Protein AF-A0A0D8HKR8-F1 (afdb_monomer)

Nearest PDB structures (foldseek):
  8k2v-assembly1_A  TM=5.590E-01  e=9.772E-01  Homo sapiens
  5l7j-assembly1_A  TM=6.656E-01  e=2.888E+00  Dehalococcoides mccartyi BTF08
  4wsp-assembly1_A  TM=3.988E-01  e=1.110E+00  Mycobacterium tuberculosis H37Rv
  2fgg-assembly1_A  TM=4.504E-01  e=2.100E+00  Mycobacterium tuberculosis
  4wpy-assembly1_A-2  TM=3.663E-01  e=1.344E+00  Mycobacterium tuberculosis H37Rv

Organism: NCBI:txid1280514

Sequence (217 aa):
MMSAVQPFLSGAISKTANLPEETIVEEVEETYIEAWELGLMAVVLYRDNCKVSQPLSSTKDLATQDTTSETETWEALAAEAEAECSTLRHRVAGLEEELSKPKVISPVRSRLPRHRRSRTYAFRVGEAEGYVTVGEYDDGRPGELFAKVSKQGSTSAGVMDAFSIAISLGLQHGVPLETYVRKFTNMRFEPAGMTDDPDLRIASSLVDCIFRRVAID

InterPro domains:
  IPR000788 Ribonucleotide reductase large subunit, C-terminal [PF02867] (1-46)
  IPR024434 TSCPD domain [PF12637] (114-215)
  IPR050862 Ribonucleoside diphosphate reductase class-2 [PTHR43371] (1-194)

pLDDT: mean 83.67, std 14.69, range [36.69, 96.31]

Foldseek 3Di:
DLLVCVVVDPDADPDEDEAEQPDDPVNVVVVVVVCVVSPGPDYHYDYPPPDPDDPDDPPPDPDDDDDDPCPVVVVVVVVVVVVVVVVVVVVVVVVVVVVPPPPPPQQDFADADPDFDKDKDWKDFAPKTWIKIFTAHPVRATQFIQIAIPDPPDPVRVVRRVVRVVVNRCSRSPDHLVVLLVVQAPDADPPWAAMPDPVDGTARYPSNVVSVVVVVD

Structure (mmCIF, N/CA/C/O backbone):
data_AF-A0A0D8HKR8-F1
#
_entry.id   AF-A0A0D8HKR8-F1
#
loop_
_atom_site.group_PDB
_atom_site.id
_atom_site.type_symbol
_atom_site.label_atom_id
_atom_site.label_alt_id
_atom_site.label_comp_id
_atom_site.label_asym_id
_atom_site.label_entity_id
_atom_site.label_seq_id
_atom_site.pdbx_PDB_ins_code
_atom_site.Cartn_x
_atom_site.Cartn_y
_atom_site.Cartn_z
_atom_site.occupancy
_atom_site.B_iso_or_equiv
_atom_site.auth_seq_id
_atom_site.auth_comp_id
_atom_site.auth_asym_id
_atom_site.auth_atom_id
_atom_site.pdbx_PDB_model_num
ATOM 1 N N . MET A 1 1 ? -43.375 18.627 19.214 1.00 85.44 1 MET A N 1
ATOM 2 C CA . MET A 1 1 ? -42.097 19.392 19.215 1.00 85.44 1 MET A CA 1
ATOM 3 C C . MET A 1 1 ? -41.336 19.219 17.904 1.00 85.44 1 MET A C 1
ATOM 5 O O . MET A 1 1 ? -41.092 20.222 17.252 1.00 85.44 1 MET A O 1
ATOM 9 N N . MET A 1 2 ? -40.968 17.992 17.506 1.00 92.12 2 MET A N 1
ATOM 10 C CA . MET A 1 2 ? -40.174 17.750 16.286 1.00 92.12 2 MET A CA 1
ATOM 11 C C . MET A 1 2 ? -40.844 18.309 15.019 1.00 92.12 2 MET A C 1
ATOM 13 O O . MET A 1 2 ? -40.184 18.964 14.218 1.00 92.12 2 MET A O 1
ATOM 17 N N . SER A 1 3 ? -42.164 18.144 14.890 1.00 92.94 3 SER A N 1
ATOM 18 C CA . SER A 1 3 ? -42.944 18.602 13.731 1.00 92.94 3 SER A CA 1
ATOM 19 C C . SER A 1 3 ? -42.908 20.116 13.526 1.00 92.94 3 SER A C 1
ATOM 21 O O . SER A 1 3 ? -42.851 20.585 12.398 1.00 92.94 3 SER A O 1
ATOM 23 N N . ALA A 1 4 ? -42.854 20.895 14.607 1.00 94.12 4 ALA A N 1
ATOM 24 C CA . ALA A 1 4 ? -42.798 22.354 14.530 1.00 94.12 4 ALA A CA 1
ATOM 25 C C . ALA A 1 4 ? -41.470 22.874 13.948 1.00 94.12 4 ALA A C 1
ATOM 27 O O . ALA A 1 4 ? -41.430 23.956 13.371 1.00 94.12 4 ALA A O 1
ATOM 28 N N . VAL A 1 5 ? -40.380 22.116 14.108 1.00 93.56 5 VAL A N 1
ATOM 29 C CA . VAL A 1 5 ? -39.036 22.508 13.652 1.00 93.56 5 VAL A CA 1
ATOM 30 C C . VAL A 1 5 ? -38.724 21.934 12.266 1.00 93.56 5 VAL A C 1
ATOM 32 O O . VAL A 1 5 ? -37.942 22.517 11.519 1.00 93.56 5 VAL A O 1
ATOM 35 N N . GLN A 1 6 ? -39.362 20.821 11.894 1.00 93.19 6 GLN A N 1
ATOM 36 C CA . GLN A 1 6 ? -39.088 20.081 10.661 1.00 93.19 6 GLN A CA 1
ATOM 37 C C . GLN A 1 6 ? -39.157 20.917 9.360 1.00 93.19 6 GLN A C 1
ATOM 39 O O . GLN A 1 6 ? -38.280 20.713 8.522 1.00 93.19 6 GLN A O 1
ATOM 44 N N . PRO A 1 7 ? -40.079 21.889 9.172 1.00 94.62 7 PRO A N 1
ATOM 45 C CA . PRO A 1 7 ? -40.121 22.722 7.961 1.00 94.62 7 PRO A CA 1
ATOM 46 C C . PRO A 1 7 ? -38.889 23.613 7.748 1.00 94.62 7 PRO A C 1
ATOM 48 O O . PRO A 1 7 ? -38.647 24.077 6.637 1.00 94.62 7 PRO A O 1
ATOM 51 N N . PHE A 1 8 ? -38.111 23.866 8.804 1.00 95.06 8 PHE A N 1
ATOM 52 C CA . PHE A 1 8 ? -36.913 24.708 8.758 1.00 95.06 8 PHE A CA 1
ATOM 53 C C . PHE A 1 8 ? -35.624 23.905 8.545 1.00 95.06 8 PHE A C 1
ATOM 55 O O . PHE A 1 8 ? -34.538 24.483 8.509 1.00 95.06 8 PHE A O 1
ATOM 62 N N . LEU A 1 9 ? -35.725 22.578 8.424 1.00 92.25 9 LEU A N 1
ATOM 63 C CA . LEU A 1 9 ? -34.591 21.674 8.288 1.00 92.25 9 LEU A CA 1
ATOM 64 C C . LEU A 1 9 ? -34.668 20.940 6.951 1.00 92.25 9 LEU A C 1
ATOM 66 O O . LEU A 1 9 ? -35.678 20.334 6.608 1.00 92.25 9 LEU A O 1
ATOM 70 N N . SER A 1 10 ? -33.566 20.963 6.203 1.00 93.12 10 SER A N 1
ATOM 71 C CA . SER A 1 10 ? -33.431 20.224 4.942 1.00 93.12 10 SER A CA 1
ATOM 72 C C . SER A 1 10 ? -33.199 18.721 5.138 1.00 93.12 10 SER A C 1
ATOM 74 O O . SER A 1 10 ? -33.294 17.962 4.178 1.00 93.12 10 SER A O 1
ATOM 76 N N . GLY A 1 11 ? -32.877 18.295 6.363 1.00 90.75 11 GLY A N 1
ATOM 77 C CA . GLY A 1 11 ? -32.643 16.901 6.736 1.00 90.75 11 GLY A CA 1
ATOM 78 C C . GLY A 1 11 ? -33.537 16.432 7.886 1.00 90.75 11 GLY A C 1
ATOM 79 O O . GLY A 1 11 ? -34.320 17.195 8.454 1.00 90.75 11 GLY A O 1
ATOM 80 N N . ALA A 1 12 ? -33.400 15.155 8.245 1.00 92.06 12 ALA A N 1
ATOM 81 C CA . ALA A 1 12 ? -34.162 14.538 9.327 1.00 92.06 12 ALA A CA 1
ATOM 82 C C . ALA A 1 12 ? -33.643 14.926 10.726 1.00 92.06 12 ALA A C 1
ATOM 84 O O . ALA A 1 12 ? -32.466 15.243 10.913 1.00 92.06 12 ALA A O 1
ATOM 85 N N . ILE A 1 13 ? -34.523 14.852 11.727 1.00 92.12 13 ILE A N 1
ATOM 86 C CA . ILE A 1 13 ? -34.204 15.129 13.133 1.00 92.12 13 ILE A CA 1
ATOM 87 C C . ILE A 1 13 ? -33.841 13.816 13.846 1.00 92.12 13 ILE A C 1
ATOM 89 O O . ILE A 1 13 ? -34.685 12.940 14.013 1.00 92.12 13 ILE A O 1
ATOM 93 N N . SER A 1 14 ? -32.602 13.695 14.334 1.00 93.19 14 SER A N 1
ATOM 94 C CA . SER A 1 14 ? -32.148 12.542 15.133 1.00 93.19 14 SER A CA 1
ATOM 95 C C . SER A 1 14 ? -32.544 12.694 16.608 1.00 93.19 14 SER A C 1
ATOM 97 O O . SER A 1 14 ? -31.696 12.932 17.472 1.00 93.19 14 SER A O 1
ATOM 99 N N . LYS A 1 15 ? -33.845 12.589 16.899 1.00 91.81 15 LYS A N 1
ATOM 100 C CA . LYS A 1 15 ? -34.394 12.677 18.259 1.00 91.81 15 LYS A CA 1
ATOM 101 C C . LYS A 1 15 ? -35.285 11.476 18.565 1.00 91.81 15 LYS A C 1
ATOM 103 O O . LYS A 1 15 ? -36.207 11.172 17.818 1.00 91.81 15 LYS A O 1
ATOM 108 N N . THR A 1 16 ? -35.017 10.844 19.702 1.00 92.44 16 THR A N 1
ATOM 109 C CA . THR A 1 16 ? -35.837 9.761 20.249 1.00 92.44 16 THR A CA 1
ATOM 110 C C . THR A 1 16 ? -37.068 10.318 20.964 1.00 92.44 16 THR A C 1
ATOM 112 O O . THR A 1 16 ? -36.932 11.218 21.804 1.00 92.44 16 THR A O 1
ATOM 115 N N . ALA A 1 17 ? -38.243 9.771 20.655 1.00 91.25 17 ALA A N 1
ATOM 116 C CA . ALA A 1 17 ? -39.461 9.921 21.438 1.00 91.25 17 ALA A CA 1
ATOM 117 C C . ALA A 1 17 ? -39.542 8.772 22.453 1.00 91.25 17 ALA A C 1
ATOM 119 O O . ALA A 1 17 ? -39.544 7.596 22.085 1.00 91.25 17 ALA A O 1
ATOM 120 N N . ASN A 1 18 ? -39.544 9.127 23.736 1.00 92.12 18 ASN A N 1
ATOM 121 C CA . ASN A 1 18 ? -39.617 8.157 24.821 1.00 92.12 18 ASN A CA 1
ATOM 122 C C . ASN A 1 18 ? -41.085 7.831 25.104 1.00 92.12 18 ASN A C 1
ATOM 124 O O . ASN A 1 18 ? -41.884 8.747 25.295 1.00 92.12 18 ASN A O 1
ATOM 128 N N . LEU A 1 19 ? -41.403 6.543 25.140 1.00 91.56 19 LEU A N 1
ATOM 129 C CA . LEU A 1 19 ? -42.728 5.996 25.401 1.00 91.56 19 LEU A CA 1
ATOM 130 C C . LEU A 1 19 ? -42.730 5.296 26.768 1.00 91.56 19 LEU A C 1
ATOM 132 O O . LEU A 1 19 ? -41.707 4.709 27.138 1.00 91.56 19 LEU A O 1
ATOM 136 N N . PRO A 1 20 ? -43.836 5.343 27.521 1.00 90.81 20 PRO A N 1
ATOM 137 C CA . PRO A 1 20 ? -43.937 4.651 28.801 1.00 90.81 20 PRO A CA 1
ATOM 138 C C . PRO A 1 20 ? -43.978 3.120 28.628 1.00 90.81 20 PRO A C 1
ATOM 140 O O . PRO A 1 20 ? -44.259 2.619 27.537 1.00 90.81 20 PRO A O 1
ATOM 143 N N . GLU A 1 21 ? -43.678 2.364 29.685 1.00 89.00 21 GLU A N 1
ATOM 144 C CA . GLU A 1 21 ? -43.578 0.895 29.633 1.00 89.00 21 GLU A CA 1
ATOM 145 C C . GLU A 1 21 ? -44.898 0.233 29.205 1.00 89.00 21 GLU A C 1
ATOM 147 O O . GLU A 1 21 ? -44.892 -0.729 28.435 1.00 89.00 21 GLU A O 1
ATOM 152 N N . GLU A 1 22 ? -46.022 0.801 29.639 1.00 92.50 22 GLU A N 1
ATOM 153 C CA . GLU A 1 22 ? -47.382 0.345 29.350 1.00 92.50 22 GLU A CA 1
ATOM 154 C C . GLU A 1 22 ? -47.820 0.516 27.885 1.00 92.50 22 GLU A C 1
ATOM 156 O O . GLU A 1 22 ? -48.887 0.026 27.522 1.00 92.50 22 GLU A O 1
ATOM 161 N N . THR A 1 23 ? -47.007 1.162 27.039 1.00 93.31 23 THR A N 1
ATOM 162 C CA . THR A 1 23 ? -47.377 1.442 25.643 1.00 93.31 23 THR A CA 1
ATOM 163 C C . THR A 1 23 ? -47.579 0.155 24.841 1.00 93.31 23 THR A C 1
ATOM 165 O O . THR A 1 23 ? -46.664 -0.684 24.734 1.00 93.31 23 THR A O 1
ATOM 168 N N . ILE A 1 24 ? -48.758 0.034 24.227 1.00 95.00 24 ILE A N 1
ATOM 169 C CA . ILE A 1 24 ? -49.152 -1.115 23.398 1.00 95.00 24 ILE A CA 1
ATOM 170 C C . ILE A 1 24 ? -48.759 -0.931 21.925 1.00 95.00 24 ILE A C 1
ATOM 172 O O . ILE A 1 24 ? -48.310 0.133 21.500 1.00 95.00 24 ILE A O 1
ATOM 176 N N . VAL A 1 25 ? -48.883 -1.996 21.131 1.00 94.69 25 VAL A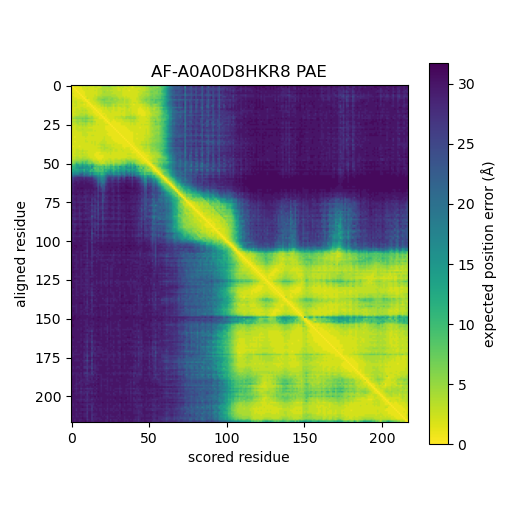 N 1
ATOM 177 C CA . VAL A 1 25 ? -48.451 -1.996 19.721 1.00 94.69 25 VAL A CA 1
ATOM 178 C C . VAL A 1 25 ? -49.290 -1.028 18.885 1.00 94.69 25 VAL A C 1
ATOM 180 O O . VAL A 1 25 ? -48.754 -0.350 18.014 1.00 94.69 25 VAL A O 1
ATOM 183 N N . GLU A 1 26 ? -50.577 -0.920 19.191 1.00 94.81 26 GLU A N 1
ATOM 184 C CA . GLU A 1 26 ? -51.534 -0.052 18.511 1.00 94.81 26 GLU A CA 1
ATOM 185 C C . GLU A 1 26 ? -51.189 1.434 18.710 1.00 94.81 26 GLU A C 1
ATOM 187 O O . GLU A 1 26 ? -51.220 2.213 17.764 1.00 94.81 26 GLU A O 1
ATOM 192 N N . GLU A 1 27 ? -50.762 1.821 19.915 1.00 93.69 27 GLU A N 1
ATOM 193 C CA . GLU A 1 27 ? -50.312 3.190 20.217 1.00 93.69 27 GLU A CA 1
ATOM 194 C C . GLU A 1 27 ? -48.983 3.521 19.518 1.00 93.69 27 GLU A C 1
ATOM 196 O O . GLU A 1 27 ? -48.743 4.653 19.089 1.00 93.69 27 GLU A O 1
ATOM 201 N N . VAL A 1 28 ? -48.107 2.522 19.358 1.00 95.38 28 VAL A N 1
ATOM 202 C CA . VAL A 1 28 ? -46.875 2.659 18.566 1.00 95.38 28 VAL A CA 1
ATOM 203 C C . VAL A 1 28 ? -47.204 2.864 17.087 1.00 95.38 28 VAL A C 1
ATOM 205 O O . VAL A 1 28 ? -46.592 3.718 16.444 1.00 95.38 28 VAL A O 1
ATOM 208 N N . GLU A 1 29 ? -48.162 2.108 16.547 1.00 95.81 29 GLU A N 1
ATOM 209 C CA . GLU A 1 29 ? -48.644 2.272 15.173 1.00 95.81 29 GLU A CA 1
ATOM 210 C C . GLU A 1 29 ? -49.212 3.677 14.955 1.00 95.81 29 GLU A C 1
ATOM 212 O O . GLU A 1 29 ? -48.783 4.371 14.032 1.00 95.81 29 GLU A O 1
ATOM 217 N N . GLU A 1 30 ? -50.092 4.137 15.845 1.00 95.81 30 GLU A N 1
ATOM 218 C CA . GLU A 1 30 ? -50.668 5.482 15.785 1.00 95.81 30 GLU A CA 1
ATOM 219 C C . GLU A 1 30 ? -49.581 6.564 15.820 1.00 95.81 30 GLU A C 1
ATOM 221 O O . GLU A 1 30 ? -49.603 7.487 15.008 1.00 95.81 30 GLU A O 1
ATOM 226 N N . THR A 1 31 ? -48.553 6.395 16.658 1.00 94.50 31 THR A N 1
ATOM 227 C CA . THR A 1 31 ? -47.406 7.318 16.720 1.00 94.50 31 THR A CA 1
ATOM 228 C C . THR A 1 31 ? -46.655 7.407 15.382 1.00 94.50 31 THR A C 1
ATOM 230 O O . THR A 1 31 ? -46.192 8.484 14.994 1.00 94.50 31 THR A O 1
ATOM 233 N N . TYR A 1 32 ? -46.514 6.295 14.650 1.00 94.94 32 TYR A N 1
ATOM 234 C CA . TYR A 1 32 ? -45.899 6.303 13.317 1.00 94.94 32 TYR A CA 1
ATOM 235 C C . TYR A 1 32 ? -46.768 7.021 12.282 1.00 94.94 32 TYR A C 1
ATOM 237 O O . TYR A 1 32 ? -46.233 7.775 11.462 1.00 94.94 32 TYR A O 1
ATOM 245 N N . ILE A 1 33 ? -48.085 6.804 12.321 1.00 96.19 33 ILE A N 1
ATOM 246 C CA . ILE A 1 33 ? -49.035 7.476 11.429 1.00 96.19 33 ILE A CA 1
ATOM 247 C C . ILE A 1 33 ? -49.057 8.982 11.712 1.00 96.19 33 ILE A C 1
ATOM 249 O O . ILE A 1 33 ? -48.888 9.772 10.785 1.00 96.19 33 ILE A O 1
ATOM 253 N N . GLU A 1 34 ? -49.140 9.388 12.979 1.00 95.44 34 GLU A N 1
ATOM 254 C CA . GLU A 1 34 ? -49.121 10.797 13.385 1.00 95.44 34 GLU A CA 1
ATOM 255 C C . GLU A 1 34 ? -47.811 11.484 12.964 1.00 95.44 34 GLU A C 1
ATOM 257 O O . GLU A 1 34 ? -47.817 12.594 12.429 1.00 95.44 34 GLU A O 1
ATOM 262 N N . ALA A 1 35 ? -46.662 10.818 13.135 1.00 94.62 35 ALA A N 1
ATOM 263 C CA . ALA A 1 35 ? -45.374 11.351 12.693 1.00 94.62 35 ALA A CA 1
ATOM 264 C C . ALA A 1 35 ? -45.350 11.633 11.181 1.00 94.62 35 ALA A C 1
ATOM 266 O O . ALA A 1 35 ? -44.807 12.658 10.751 1.00 94.62 35 ALA A O 1
ATOM 267 N N . TRP A 1 36 ? -45.948 10.745 10.385 1.00 94.50 36 TRP A N 1
ATOM 268 C CA . TRP A 1 36 ? -46.070 10.913 8.941 1.00 94.50 36 TRP A CA 1
ATOM 269 C C . TRP A 1 36 ? -47.019 12.060 8.571 1.00 94.50 36 TRP A C 1
ATOM 271 O O . TRP A 1 36 ? -46.641 12.918 7.770 1.00 94.50 36 TRP A O 1
ATOM 281 N N . GLU A 1 37 ? -48.200 12.138 9.191 1.00 96.31 37 GLU A N 1
ATOM 282 C CA . GLU A 1 37 ? -49.171 13.220 8.962 1.00 96.31 37 GLU A CA 1
ATOM 283 C C . GLU A 1 37 ? -48.605 14.600 9.330 1.00 96.31 37 GLU A C 1
ATOM 285 O O . GLU A 1 37 ? -48.844 15.591 8.637 1.00 96.31 37 GLU A O 1
ATOM 290 N N . LEU A 1 38 ? -47.785 14.660 10.381 1.00 94.88 38 LEU A N 1
ATOM 291 C CA . LEU A 1 38 ? -47.093 15.870 10.827 1.00 94.88 38 LEU A CA 1
ATOM 292 C C . LEU A 1 38 ? -45.846 16.222 9.992 1.00 94.88 38 LEU A C 1
ATOM 294 O O . LEU A 1 38 ? -45.159 17.201 10.299 1.00 94.88 38 LEU A O 1
ATOM 298 N N . GLY A 1 39 ? -45.539 15.445 8.949 1.00 93.56 39 GLY A N 1
ATOM 299 C CA . GLY A 1 39 ? -44.463 15.724 7.998 1.00 93.56 39 GLY A CA 1
ATOM 300 C C . GLY A 1 39 ? -43.053 15.446 8.523 1.00 93.56 39 GLY A C 1
ATOM 301 O O . GLY A 1 39 ? -42.090 16.026 8.016 1.00 93.56 39 GLY A O 1
ATOM 302 N N . LEU A 1 40 ? -42.899 14.588 9.538 1.00 94.69 40 LEU A N 1
ATOM 303 C CA . LEU A 1 40 ? -41.581 14.175 10.019 1.00 94.69 40 LEU A CA 1
ATOM 304 C C . LEU A 1 40 ? -40.883 13.274 8.999 1.00 94.69 40 LEU A C 1
ATOM 306 O O . LEU A 1 40 ? -41.452 12.309 8.499 1.00 94.69 40 LEU A O 1
ATOM 310 N N . MET A 1 41 ? -39.606 13.558 8.732 1.00 94.44 41 MET A N 1
ATOM 311 C CA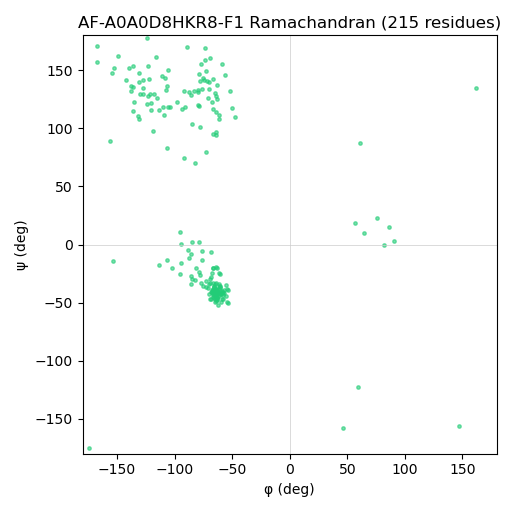 . MET A 1 41 ? -38.795 12.734 7.826 1.00 94.44 41 MET A CA 1
ATOM 312 C C . MET A 1 41 ? -38.283 11.449 8.493 1.00 94.44 41 MET A C 1
ATOM 314 O O . MET A 1 41 ? -37.946 10.490 7.805 1.00 94.44 41 MET A O 1
ATOM 318 N N . ALA A 1 42 ? -38.182 11.439 9.826 1.00 93.12 42 ALA A N 1
ATOM 319 C CA . ALA A 1 42 ? -37.794 10.277 10.616 1.00 93.12 42 ALA A CA 1
ATOM 320 C C . ALA A 1 42 ? -38.365 10.374 12.035 1.00 93.12 42 ALA A C 1
ATOM 322 O O . ALA A 1 42 ? -38.450 11.463 12.608 1.00 93.12 42 ALA A O 1
ATOM 323 N N . VAL A 1 43 ? -38.688 9.220 12.616 1.00 92.12 43 VAL A N 1
ATOM 324 C CA . VAL A 1 43 ? -39.077 9.079 14.020 1.00 92.12 43 VAL A CA 1
ATOM 325 C C . VAL A 1 43 ? -38.366 7.865 14.613 1.00 92.12 43 VAL A C 1
ATOM 327 O O . VAL A 1 43 ? -38.265 6.814 13.980 1.00 92.12 43 VAL A O 1
ATOM 330 N N . VAL A 1 44 ? -37.826 8.026 15.820 1.00 94.00 44 VAL A N 1
ATOM 331 C CA . VAL A 1 44 ? -37.174 6.955 16.582 1.00 94.00 44 VAL A CA 1
ATOM 332 C C . VAL A 1 44 ? -37.890 6.846 17.915 1.00 94.00 44 VAL A C 1
ATOM 334 O O . VAL A 1 44 ? -38.034 7.848 18.612 1.00 94.00 44 VAL A O 1
ATOM 337 N N . LEU A 1 45 ? -38.323 5.641 18.272 1.00 93.06 45 LEU A N 1
ATOM 338 C CA . LEU A 1 45 ? -39.061 5.375 19.502 1.00 93.06 45 LEU A CA 1
ATOM 339 C C . LEU A 1 45 ? -38.178 4.615 20.492 1.00 93.06 45 LEU A C 1
ATOM 341 O O . LEU A 1 45 ? -37.392 3.748 20.104 1.00 93.06 45 LEU A O 1
ATOM 345 N N . TYR A 1 46 ? -38.319 4.930 21.775 1.00 91.31 46 TYR A N 1
ATOM 346 C CA . TYR A 1 46 ? -37.758 4.138 22.864 1.00 91.31 46 TYR A CA 1
ATOM 347 C C . TYR A 1 46 ? -38.838 3.916 23.910 1.00 91.31 46 TYR A C 1
ATOM 349 O O . TYR A 1 46 ? -39.239 4.862 24.581 1.00 91.31 46 TYR A O 1
ATOM 357 N N . ARG A 1 47 ? -39.313 2.677 24.039 1.00 92.12 47 ARG A N 1
ATOM 358 C CA . ARG A 1 47 ? -40.231 2.305 25.113 1.00 92.12 47 ARG A CA 1
ATOM 359 C C . ARG A 1 47 ? -39.434 1.999 26.372 1.00 92.12 47 ARG A C 1
ATOM 361 O O . ARG A 1 47 ? -38.446 1.265 26.300 1.00 92.12 47 ARG A O 1
ATOM 368 N N . ASP A 1 48 ? -39.846 2.557 27.499 1.00 88.75 48 ASP A N 1
ATOM 369 C CA . ASP A 1 48 ? -39.212 2.259 28.778 1.00 88.75 48 ASP A CA 1
ATOM 370 C C . ASP A 1 48 ? -39.235 0.746 29.053 1.00 88.75 48 ASP A C 1
ATOM 372 O O . ASP A 1 48 ? -40.126 0.024 28.595 1.00 88.75 48 ASP A O 1
ATOM 376 N N . ASN A 1 49 ? -38.183 0.260 29.710 1.00 84.88 49 ASN A N 1
ATOM 377 C CA . ASN A 1 49 ? -37.964 -1.155 30.017 1.00 84.88 49 ASN A CA 1
ATOM 378 C C . ASN A 1 49 ? -37.960 -2.115 28.796 1.00 84.88 49 ASN A C 1
ATOM 380 O O . ASN A 1 49 ? -38.082 -3.330 28.941 1.00 84.88 49 ASN A O 1
ATOM 384 N N . CYS A 1 50 ? -37.782 -1.619 27.558 1.00 83.75 50 CYS A N 1
ATOM 385 C CA . CYS A 1 50 ? -37.721 -2.486 26.367 1.00 83.75 50 CYS A CA 1
ATOM 386 C C . CYS A 1 50 ? -36.390 -3.247 26.194 1.00 83.75 50 CYS A C 1
ATOM 388 O O . CYS A 1 50 ? -36.264 -4.072 25.285 1.00 83.75 50 CYS A O 1
ATOM 390 N N . LYS A 1 51 ? -35.386 -2.975 27.039 1.00 83.25 51 LYS A N 1
ATOM 391 C CA . LYS A 1 51 ? -34.064 -3.623 27.035 1.00 83.25 51 L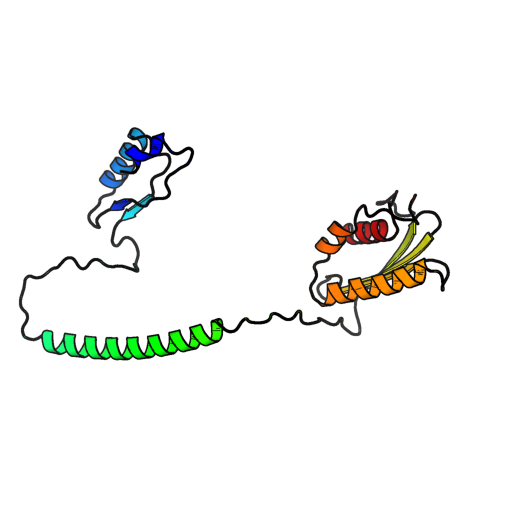YS A CA 1
ATOM 392 C C . LYS A 1 51 ? -33.688 -4.078 28.446 1.00 83.25 51 LYS A C 1
ATOM 394 O O . LYS A 1 51 ? -34.000 -3.403 29.414 1.00 83.25 51 LYS A O 1
ATOM 399 N N . VAL A 1 52 ? -32.948 -5.189 28.533 1.00 69.88 52 VAL A N 1
ATOM 400 C CA . VAL A 1 52 ? -32.541 -5.856 29.792 1.00 69.88 52 VAL A CA 1
ATOM 401 C C . VAL A 1 52 ? -31.687 -4.965 30.707 1.00 69.88 52 VAL A C 1
ATOM 403 O O . VAL A 1 52 ? -31.656 -5.165 31.916 1.00 69.88 52 VAL A O 1
ATOM 406 N N . SER A 1 53 ? -30.989 -3.977 30.151 1.00 63.97 53 SER A N 1
ATOM 407 C CA . SER A 1 53 ? -30.256 -2.975 30.918 1.00 63.97 53 SER A CA 1
ATOM 408 C C . SER A 1 53 ? -30.459 -1.595 30.304 1.00 63.97 53 SER A C 1
ATOM 410 O O . SER A 1 53 ? -30.397 -1.428 29.082 1.00 63.97 53 SER A O 1
ATOM 412 N N . GLN A 1 54 ? -30.695 -0.597 31.159 1.00 72.69 54 GLN A N 1
ATOM 413 C CA . GLN A 1 54 ? -30.746 0.804 30.762 1.00 72.69 54 GLN A CA 1
ATOM 414 C C . GLN A 1 54 ? -29.884 1.671 31.692 1.00 72.69 54 GLN A C 1
ATOM 416 O O . GLN A 1 5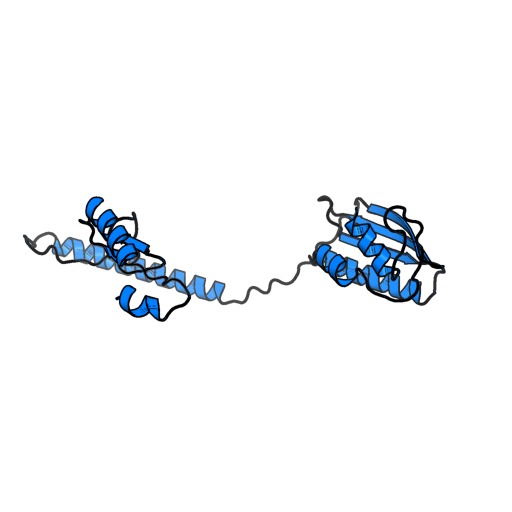4 ? -29.876 1.428 32.897 1.00 72.69 54 GLN A O 1
ATOM 421 N N . PRO A 1 55 ? -29.140 2.666 31.167 1.00 61.25 55 PRO A N 1
ATOM 422 C CA . PRO A 1 55 ? -28.219 3.482 31.972 1.00 61.25 55 PRO A CA 1
ATOM 423 C C . PRO A 1 55 ? -28.917 4.377 33.003 1.00 61.25 55 PRO A C 1
ATOM 425 O O . PRO A 1 55 ? -28.277 4.867 33.927 1.00 61.25 55 PRO A O 1
ATOM 428 N N . LEU A 1 56 ? -30.210 4.638 32.804 1.00 58.81 56 LEU A N 1
ATOM 429 C CA . LEU A 1 56 ? -31.046 5.499 33.628 1.00 58.81 56 LEU A CA 1
ATOM 430 C C . LEU A 1 56 ? -32.380 4.783 33.846 1.00 58.81 56 LEU A C 1
ATOM 432 O O . LEU A 1 56 ? -33.119 4.567 32.891 1.00 58.81 56 LEU A O 1
ATOM 436 N N . SER A 1 57 ? -32.673 4.417 35.090 1.00 61.50 57 SER A N 1
ATOM 437 C CA . SER A 1 57 ? -33.987 3.956 35.537 1.00 61.50 57 SER A CA 1
ATOM 438 C C . SER A 1 57 ? -34.649 5.087 36.315 1.00 61.50 57 SER A C 1
ATOM 440 O O . SER A 1 57 ? -34.120 5.522 37.339 1.00 61.50 57 SER A O 1
ATOM 442 N N . SER A 1 58 ? -35.794 5.583 35.854 1.00 55.84 58 SER A N 1
ATOM 443 C CA . SER A 1 58 ? -36.614 6.477 36.670 1.00 55.84 58 SER A CA 1
ATOM 444 C C . SER A 1 58 ? -37.375 5.644 37.697 1.00 55.84 58 SER A C 1
ATOM 446 O O . SER A 1 58 ? -38.387 5.035 37.367 1.00 55.84 58 SER A O 1
ATOM 448 N N . THR A 1 59 ? -36.905 5.615 38.945 1.00 51.00 59 THR A N 1
ATOM 449 C CA . THR A 1 59 ? -37.718 5.170 40.083 1.00 51.00 59 THR A CA 1
ATOM 450 C C . THR A 1 59 ? -38.886 6.140 40.236 1.00 51.00 59 THR A C 1
ATOM 452 O O . THR A 1 59 ? -38.744 7.207 40.829 1.00 51.00 59 THR A O 1
ATOM 455 N N . LYS A 1 60 ? -40.036 5.808 39.646 1.00 47.03 60 LYS A N 1
ATOM 456 C CA . LYS A 1 60 ? -41.316 6.352 40.098 1.00 47.03 60 LYS A CA 1
ATOM 457 C C . LYS A 1 60 ? -41.731 5.544 41.320 1.00 47.03 60 LYS A C 1
ATOM 459 O O . LYS A 1 60 ? -41.870 4.327 41.240 1.00 47.03 60 LYS A O 1
ATOM 464 N N . ASP A 1 61 ? -41.873 6.249 42.432 1.00 42.34 61 ASP A N 1
ATOM 465 C CA . ASP A 1 61 ? -42.233 5.736 43.747 1.00 42.34 61 ASP A CA 1
ATOM 466 C C . ASP A 1 61 ? -43.438 4.783 43.708 1.00 42.34 61 ASP A C 1
ATOM 468 O O . ASP A 1 61 ? -44.585 5.199 43.540 1.00 42.34 61 ASP A O 1
ATOM 472 N N . LEU A 1 62 ? -43.177 3.499 43.950 1.00 38.69 62 LEU A N 1
ATOM 473 C CA . LEU A 1 62 ? -44.143 2.564 44.520 1.00 38.69 62 LEU A CA 1
ATOM 474 C C . LEU A 1 62 ? -43.955 2.590 46.039 1.00 38.69 62 LEU A C 1
ATOM 476 O O . LEU A 1 62 ? -43.372 1.687 46.627 1.00 38.69 62 LEU A O 1
ATOM 480 N N . ALA A 1 63 ? -44.415 3.665 46.678 1.00 37.59 63 ALA A N 1
ATOM 481 C CA . ALA A 1 63 ? -44.464 3.763 48.131 1.00 37.59 63 ALA A CA 1
ATOM 482 C C . ALA A 1 63 ? -45.914 3.635 48.609 1.00 37.59 63 ALA A C 1
ATOM 484 O O . ALA A 1 63 ? -46.606 4.621 48.857 1.00 37.59 63 ALA A O 1
ATOM 485 N N . THR A 1 64 ? -46.393 2.397 48.735 1.00 39.81 64 THR A N 1
ATOM 486 C CA . THR A 1 64 ? -47.438 2.054 49.711 1.00 39.81 64 THR A CA 1
ATOM 487 C C . THR A 1 64 ? -47.361 0.563 50.053 1.00 39.81 64 THR A C 1
ATOM 489 O O . THR A 1 64 ? -47.989 -0.250 49.389 1.00 39.81 64 THR A O 1
ATOM 492 N N . GLN A 1 65 ? -46.564 0.208 51.069 1.00 36.69 65 GLN A N 1
ATOM 493 C CA . GLN A 1 65 ? -46.989 -0.491 52.299 1.00 36.69 65 GLN A CA 1
ATOM 494 C C . GLN A 1 65 ? -45.806 -1.137 53.053 1.00 36.69 65 GLN A C 1
ATOM 496 O O . GLN A 1 65 ? -44.956 -1.792 52.465 1.00 36.69 65 GLN A O 1
ATOM 501 N N . ASP A 1 66 ? -45.834 -0.919 54.373 1.00 36.78 66 ASP A N 1
ATOM 502 C CA . ASP A 1 66 ? -45.251 -1.684 55.484 1.00 36.78 66 ASP A CA 1
ATOM 503 C C . ASP A 1 66 ? -43.729 -1.887 55.567 1.00 36.78 66 ASP A C 1
ATOM 505 O O . ASP A 1 66 ? -43.169 -2.917 55.209 1.00 36.78 66 ASP A O 1
ATOM 509 N N . THR A 1 67 ? -43.062 -0.914 56.196 1.00 42.03 67 THR A N 1
ATOM 510 C CA . THR A 1 67 ? -41.640 -0.968 56.554 1.00 42.03 67 THR A CA 1
ATOM 511 C C . THR A 1 67 ? -41.483 -0.992 58.073 1.00 42.03 67 THR A C 1
ATOM 513 O O . THR A 1 67 ? -41.815 -0.026 58.756 1.00 42.03 67 THR A O 1
ATOM 516 N N . THR A 1 68 ? -40.955 -2.083 58.626 1.00 36.69 68 THR A N 1
ATOM 517 C CA . THR A 1 68 ? -40.228 -2.017 59.913 1.00 36.69 68 THR A CA 1
ATOM 518 C C . THR A 1 68 ? -39.179 -3.114 60.100 1.00 36.69 68 THR A C 1
ATOM 520 O O . THR A 1 68 ? -38.324 -2.937 60.956 1.00 36.69 68 THR A O 1
ATOM 523 N N . SER A 1 69 ? -39.157 -4.192 59.301 1.00 45.03 69 SER A N 1
ATOM 524 C CA . SER A 1 69 ? -38.081 -5.204 59.377 1.00 45.03 69 SER A CA 1
ATOM 525 C C . SER A 1 69 ? -37.079 -5.181 58.220 1.00 45.03 69 SER A C 1
ATOM 527 O O . SER A 1 69 ? -36.037 -5.814 58.326 1.00 45.03 69 SER A O 1
ATOM 529 N N . GLU A 1 70 ? -37.367 -4.483 57.119 1.00 43.53 70 GLU A N 1
ATOM 530 C CA . GLU A 1 70 ? -36.505 -4.487 55.925 1.00 43.53 70 GLU A CA 1
ATOM 531 C C . GLU A 1 70 ? -35.494 -3.324 55.891 1.00 43.53 70 GLU A C 1
ATOM 533 O O . GLU A 1 70 ? -34.509 -3.370 55.155 1.00 43.53 70 GLU A O 1
ATOM 538 N N . THR A 1 71 ? -35.684 -2.281 56.705 1.00 41.72 71 THR A N 1
ATOM 539 C CA . THR A 1 71 ? -34.834 -1.076 56.700 1.00 41.72 71 THR A CA 1
ATOM 540 C C . THR A 1 71 ? -33.390 -1.379 57.111 1.00 41.72 71 THR A C 1
ATOM 542 O O . THR A 1 71 ? -32.457 -0.882 56.487 1.00 41.72 71 THR A O 1
ATOM 545 N N . GLU A 1 72 ? -33.194 -2.264 58.094 1.00 49.59 72 GLU A N 1
ATOM 546 C CA . GLU A 1 72 ? -31.857 -2.657 58.569 1.00 49.59 72 GLU A CA 1
ATOM 547 C C . GLU A 1 72 ? -31.090 -3.489 57.524 1.00 49.59 72 GLU A C 1
ATOM 549 O O . GLU A 1 72 ? -29.865 -3.410 57.427 1.00 49.59 72 GLU A O 1
ATOM 554 N N . THR A 1 73 ? -31.804 -4.250 56.687 1.00 54.81 73 THR A N 1
ATOM 555 C CA . THR A 1 73 ? -31.212 -5.042 55.601 1.00 54.81 73 THR A CA 1
ATOM 556 C C . THR A 1 73 ? -30.830 -4.197 54.384 1.00 54.81 73 THR A C 1
ATOM 558 O O . THR A 1 73 ? -29.815 -4.479 53.748 1.00 54.81 73 THR A O 1
ATOM 561 N N . TRP A 1 74 ? -31.579 -3.133 54.081 1.00 48.72 74 TRP A N 1
ATOM 562 C CA . TRP A 1 74 ? -31.271 -2.236 52.961 1.00 48.72 74 TRP A CA 1
ATOM 563 C C . TRP A 1 74 ? -30.097 -1.300 53.257 1.00 48.72 74 TRP A C 1
ATOM 565 O O . TRP A 1 74 ? -29.288 -1.054 52.366 1.00 48.72 74 TRP A O 1
ATOM 575 N N . GLU A 1 75 ? -29.948 -0.827 54.496 1.00 61.88 75 GLU A N 1
ATOM 576 C CA . GLU A 1 75 ? -28.804 0.005 54.901 1.00 61.88 75 GLU A CA 1
ATOM 577 C C . GLU A 1 75 ? -27.481 -0.776 54.878 1.00 61.88 75 GLU A C 1
ATOM 579 O O . GLU A 1 75 ? -26.459 -0.251 54.430 1.00 61.88 75 GLU A O 1
ATOM 584 N N . ALA A 1 76 ? -27.501 -2.053 55.277 1.00 63.19 76 ALA A N 1
ATOM 585 C CA . ALA A 1 76 ? -26.332 -2.930 55.200 1.00 63.19 76 ALA A CA 1
ATOM 586 C C . ALA A 1 76 ? -25.926 -3.227 53.744 1.00 63.19 76 ALA A C 1
ATOM 588 O O . ALA A 1 76 ? -24.752 -3.101 53.397 1.00 63.19 76 ALA A O 1
ATOM 589 N N . LEU A 1 77 ? -26.896 -3.542 52.877 1.00 63.19 77 LEU A N 1
ATOM 590 C CA . LEU A 1 77 ? -26.662 -3.763 51.444 1.00 63.19 77 LEU A CA 1
ATOM 591 C C . LEU A 1 77 ? -26.202 -2.485 50.725 1.00 63.19 77 LEU A C 1
ATOM 593 O O . LEU A 1 77 ? -25.351 -2.552 49.840 1.00 63.19 77 LEU A O 1
ATOM 597 N N . ALA A 1 78 ? -26.722 -1.318 51.117 1.00 66.81 78 ALA A N 1
ATOM 598 C CA . ALA A 1 78 ? -26.294 -0.029 50.579 1.00 66.81 78 ALA A CA 1
ATOM 599 C C . ALA A 1 78 ? -24.845 0.297 50.974 1.00 66.81 78 ALA A C 1
ATOM 601 O O . ALA A 1 78 ? -24.066 0.722 50.122 1.00 66.81 78 ALA A O 1
ATOM 602 N N . ALA A 1 79 ? -24.455 0.032 52.225 1.00 72.06 79 ALA A N 1
ATOM 603 C CA . ALA A 1 79 ? -23.08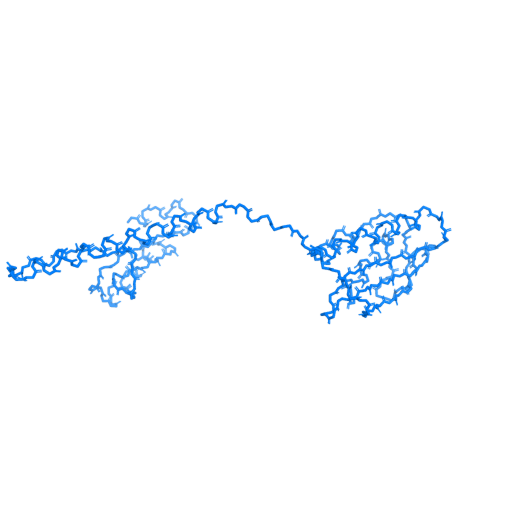0 0.220 52.687 1.00 72.06 79 ALA A CA 1
ATOM 604 C C . ALA A 1 79 ? -22.088 -0.716 51.970 1.00 72.06 79 ALA A C 1
ATOM 606 O O . ALA A 1 79 ? -20.978 -0.306 51.619 1.00 72.06 79 ALA A O 1
ATOM 607 N N . GLU A 1 80 ? -22.494 -1.961 51.711 1.00 72.06 80 GLU A N 1
ATOM 608 C CA . GLU A 1 80 ? -21.684 -2.953 50.998 1.00 72.06 80 GLU A CA 1
ATOM 609 C C . GLU A 1 80 ? -21.535 -2.591 49.506 1.00 72.06 80 GLU A C 1
ATOM 611 O O . GLU A 1 80 ? -20.421 -2.584 48.972 1.00 72.06 80 GLU A O 1
ATOM 616 N N . ALA A 1 81 ? -22.622 -2.151 48.861 1.00 70.00 81 ALA A N 1
ATOM 617 C CA . ALA A 1 81 ? -22.612 -1.646 47.487 1.00 70.00 81 ALA A CA 1
ATOM 618 C C . ALA A 1 81 ? -21.788 -0.353 47.331 1.00 70.00 81 ALA A C 1
ATOM 620 O O . ALA A 1 81 ? -21.137 -0.139 46.304 1.00 70.00 81 ALA A O 1
ATOM 621 N N . GLU A 1 82 ? -21.778 0.512 48.346 1.00 77.69 82 GLU A N 1
ATOM 622 C CA . GLU A 1 82 ? -20.991 1.745 48.344 1.00 77.69 82 GLU A CA 1
ATOM 623 C C . GLU A 1 82 ? -19.488 1.471 48.527 1.00 77.69 82 GLU A C 1
ATOM 625 O O . GLU A 1 82 ? -18.657 2.088 47.848 1.00 77.69 82 GLU A O 1
ATOM 630 N N . ALA A 1 83 ? -19.129 0.474 49.343 1.00 75.50 83 ALA A N 1
ATOM 631 C CA . ALA A 1 83 ? -17.758 -0.022 49.460 1.00 75.50 83 ALA A CA 1
ATOM 632 C C . ALA A 1 83 ? -17.263 -0.668 48.151 1.00 75.50 83 ALA A C 1
ATOM 634 O O . ALA A 1 83 ? -16.137 -0.408 47.702 1.00 75.50 83 ALA A O 1
ATOM 635 N N . GLU A 1 84 ? -18.110 -1.453 47.484 1.00 80.31 84 GLU A N 1
ATOM 636 C CA . GLU A 1 84 ? -17.799 -2.048 46.182 1.00 80.31 84 GLU A CA 1
ATOM 637 C C . GLU A 1 84 ? -17.669 -0.978 45.084 1.00 80.31 84 GLU A C 1
ATOM 639 O O . GLU A 1 84 ? -16.689 -0.971 44.333 1.00 80.31 84 GLU A O 1
ATOM 644 N N . CYS A 1 85 ? -18.572 0.010 45.052 1.00 74.06 85 CYS A N 1
ATOM 645 C CA . CYS A 1 85 ? -18.483 1.156 44.142 1.00 74.06 85 CYS A CA 1
ATOM 646 C C . CYS A 1 85 ? -17.214 1.984 44.367 1.00 74.06 85 CYS A C 1
ATOM 648 O O . CYS A 1 85 ? -16.590 2.419 43.400 1.00 74.06 85 CYS A O 1
ATOM 650 N N . SER A 1 86 ? -16.810 2.204 45.620 1.00 80.06 86 SER A N 1
ATOM 651 C CA . SER A 1 86 ? -15.560 2.896 45.952 1.00 80.06 86 SER A CA 1
ATOM 652 C C . SER A 1 86 ? -14.342 2.145 45.404 1.00 80.06 86 SER A C 1
ATOM 654 O O . SER A 1 86 ? -13.470 2.725 44.749 1.00 80.06 86 SER A O 1
ATOM 656 N N . THR A 1 87 ? -14.334 0.823 45.568 1.00 83.88 87 THR A N 1
ATOM 657 C CA . THR A 1 87 ? -13.270 -0.052 45.064 1.00 83.88 87 THR A CA 1
ATOM 658 C C . THR A 1 87 ? -13.209 -0.042 43.533 1.00 83.88 87 THR A C 1
ATOM 660 O O . THR A 1 87 ? -12.129 0.056 42.942 1.00 83.88 87 THR A O 1
ATOM 663 N N . LEU A 1 88 ? -14.366 -0.089 42.868 1.00 81.94 88 LEU A N 1
ATOM 664 C CA . LEU A 1 88 ? -14.468 -0.010 41.411 1.00 81.94 88 LEU A CA 1
ATOM 665 C C . LEU A 1 88 ? -14.033 1.359 40.880 1.00 81.94 88 LEU A C 1
ATOM 667 O O . LEU A 1 88 ? -13.275 1.405 39.914 1.00 81.94 88 LEU A O 1
ATOM 671 N N . ARG A 1 89 ? -14.421 2.461 41.533 1.00 84.12 89 ARG A N 1
ATOM 672 C CA . ARG A 1 89 ? -13.980 3.822 41.173 1.00 84.12 89 ARG A CA 1
ATOM 673 C C . ARG A 1 89 ? -12.461 3.961 41.247 1.00 84.12 89 ARG A C 1
ATOM 675 O O . ARG A 1 89 ? -11.863 4.499 40.321 1.00 84.12 89 ARG A O 1
ATOM 682 N N . HIS A 1 90 ? -11.824 3.409 42.281 1.00 80.69 90 HIS A N 1
ATOM 683 C CA . HIS A 1 90 ? -10.362 3.386 42.382 1.00 80.69 90 HIS A CA 1
ATOM 684 C C . HIS A 1 90 ? -9.695 2.578 41.258 1.00 80.69 90 HIS A C 1
ATOM 686 O O . HIS A 1 90 ? -8.671 2.999 40.720 1.00 80.69 90 HIS A O 1
ATOM 692 N N . ARG A 1 91 ? -10.278 1.439 40.861 1.00 83.69 91 ARG A N 1
ATOM 693 C CA . ARG A 1 91 ? -9.776 0.637 39.731 1.00 83.69 91 ARG A CA 1
ATOM 694 C C . ARG A 1 91 ? -9.952 1.350 38.393 1.00 83.69 91 ARG A C 1
ATOM 696 O O . ARG A 1 91 ? -9.045 1.297 37.568 1.00 83.69 91 ARG A O 1
ATOM 703 N N . VAL A 1 92 ? -11.091 2.010 38.184 1.00 83.75 92 VA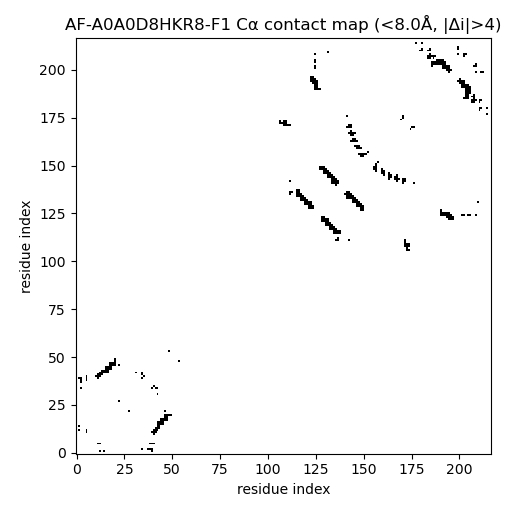L A N 1
ATOM 704 C CA . VAL A 1 92 ? -11.367 2.793 36.971 1.00 83.75 92 VAL A CA 1
ATOM 705 C C . VAL A 1 92 ? -10.395 3.963 36.865 1.00 83.75 92 VAL A C 1
ATOM 707 O O . VAL A 1 92 ? -9.767 4.102 35.824 1.00 83.75 92 VAL A O 1
ATOM 710 N N . ALA A 1 93 ? -10.162 4.711 37.946 1.00 81.44 93 ALA A N 1
ATOM 711 C CA . ALA A 1 93 ? -9.191 5.807 37.956 1.00 81.44 93 ALA A CA 1
ATOM 712 C C . ALA A 1 93 ? -7.765 5.339 37.595 1.00 81.44 93 ALA A C 1
ATOM 714 O O . ALA A 1 93 ? -7.081 5.983 36.803 1.00 81.44 93 ALA A O 1
ATOM 715 N N . GLY A 1 94 ? -7.334 4.179 38.109 1.00 77.62 94 GLY A N 1
ATOM 716 C CA . GLY A 1 94 ? -6.038 3.594 37.742 1.00 77.62 94 GLY A CA 1
ATOM 717 C C . GLY A 1 94 ? -5.956 3.161 36.272 1.00 77.62 94 GLY A C 1
ATOM 718 O O . GLY A 1 94 ? -4.923 3.336 35.628 1.00 77.62 94 GLY A O 1
ATOM 719 N N . LEU A 1 95 ? -7.051 2.635 35.714 1.00 80.31 95 LEU A N 1
ATOM 720 C CA . LEU A 1 95 ? -7.132 2.274 34.294 1.00 80.31 95 LEU A CA 1
ATOM 721 C C . LEU A 1 95 ? -7.173 3.508 33.384 1.00 80.31 95 LEU A C 1
ATOM 723 O O . LEU A 1 95 ? -6.566 3.494 32.317 1.00 80.31 95 LEU A O 1
ATOM 727 N N . GLU A 1 96 ? -7.854 4.576 33.797 1.00 78.88 96 GLU A N 1
ATOM 728 C CA . GLU A 1 96 ? -7.883 5.854 33.080 1.00 78.88 96 GLU A CA 1
ATOM 729 C C . GLU A 1 96 ? -6.494 6.503 33.037 1.00 78.88 96 GLU A C 1
ATOM 731 O O . GLU A 1 96 ? -6.087 7.019 31.996 1.00 78.88 96 GLU A O 1
ATOM 736 N N . GLU A 1 97 ? -5.718 6.410 34.120 1.00 76.94 97 GLU A N 1
ATOM 737 C CA . GLU A 1 97 ? -4.331 6.884 34.165 1.00 76.94 97 GLU A CA 1
ATOM 738 C C . GLU A 1 97 ? -3.398 6.055 33.261 1.00 76.94 97 GLU A C 1
ATOM 740 O O . GLU A 1 97 ? -2.539 6.602 32.563 1.00 76.94 97 GLU A O 1
ATOM 745 N N . GLU A 1 98 ? -3.592 4.735 33.208 1.00 73.31 98 GLU A N 1
ATOM 746 C CA . GLU A 1 98 ? -2.892 3.847 32.271 1.00 73.31 98 GLU A CA 1
ATOM 747 C C . GLU A 1 98 ? -3.235 4.162 30.805 1.00 73.31 98 GLU A C 1
ATOM 749 O O . GLU A 1 98 ? -2.346 4.149 29.950 1.00 73.31 98 GLU A O 1
ATOM 754 N N . LEU A 1 99 ? -4.500 4.480 30.513 1.00 70.62 99 LEU A N 1
ATOM 755 C CA . LEU A 1 99 ? -4.989 4.795 29.166 1.00 70.62 99 LEU A CA 1
ATOM 756 C C . LEU A 1 99 ? -4.620 6.220 28.712 1.00 70.62 99 LEU A C 1
ATOM 758 O O . LEU A 1 99 ? -4.487 6.473 27.516 1.00 70.62 99 LEU A O 1
ATOM 762 N N . SER A 1 100 ? -4.432 7.136 29.667 1.00 72.94 100 SER A N 1
ATOM 763 C CA . SER A 1 100 ? -3.994 8.523 29.461 1.00 72.94 100 SER A CA 1
ATOM 764 C C . SER A 1 100 ? -2.549 8.622 28.961 1.00 72.94 100 SER A C 1
ATOM 766 O O . SER A 1 100 ? -2.181 9.581 28.276 1.00 72.94 100 SER A O 1
ATOM 768 N N . LYS A 1 101 ? -1.715 7.608 29.229 1.00 72.81 101 LYS A N 1
ATOM 769 C CA . LYS A 1 101 ? -0.361 7.543 28.669 1.00 72.81 101 LYS A CA 1
ATOM 770 C C . LYS A 1 101 ? -0.477 7.363 27.152 1.00 72.81 101 LYS A C 1
ATOM 772 O O . LYS A 1 101 ? -0.961 6.317 26.710 1.00 72.81 101 LYS A O 1
ATOM 777 N N . PRO A 1 102 ? -0.014 8.322 26.325 1.00 54.91 102 PRO A N 1
ATOM 778 C CA . PRO A 1 102 ? -0.050 8.159 24.884 1.00 54.91 102 PRO A CA 1
ATOM 779 C C . PRO A 1 102 ? 0.808 6.947 24.537 1.00 54.91 102 PRO A C 1
ATOM 781 O O . PRO A 1 102 ? 2.034 6.966 24.662 1.00 54.91 102 PRO A O 1
ATOM 784 N N . LYS A 1 103 ? 0.152 5.857 24.138 1.00 56.00 103 LYS A N 1
ATOM 785 C CA . LYS A 1 103 ? 0.822 4.657 23.659 1.00 56.00 103 LYS A CA 1
ATOM 786 C C . LYS A 1 103 ? 1.498 5.047 22.353 1.00 56.00 103 LYS A C 1
ATOM 788 O O . LYS A 1 103 ? 0.859 5.094 21.306 1.00 56.00 103 LYS A O 1
ATOM 793 N N . VAL A 1 104 ? 2.776 5.407 22.428 1.00 55.84 104 VAL A N 1
ATOM 794 C CA . VAL A 1 104 ? 3.590 5.701 21.251 1.00 55.84 104 VAL A CA 1
ATOM 795 C C . VAL A 1 104 ? 3.689 4.395 20.472 1.00 55.84 104 VAL A C 1
ATOM 797 O O . VAL A 1 104 ? 4.473 3.509 20.813 1.00 55.84 104 VAL A O 1
ATOM 800 N N . ILE A 1 105 ? 2.835 4.235 19.461 1.00 60.59 105 ILE A N 1
ATOM 801 C CA . ILE A 1 105 ? 2.935 3.146 18.493 1.00 60.59 105 ILE A CA 1
ATOM 802 C C . ILE A 1 105 ? 4.132 3.492 17.612 1.00 60.59 105 ILE A C 1
ATOM 804 O O . ILE A 1 105 ? 4.005 4.056 16.528 1.00 60.59 105 ILE A O 1
ATOM 808 N N . SER A 1 106 ? 5.326 3.224 18.129 1.00 64.44 106 SER A N 1
ATOM 809 C CA . SER A 1 106 ? 6.545 3.282 17.341 1.00 64.44 106 SER A CA 1
ATOM 810 C C . SER A 1 106 ? 6.436 2.203 16.264 1.00 64.44 106 SER A C 1
ATOM 812 O O . SER A 1 106 ? 6.162 1.049 16.611 1.00 64.44 106 SER A O 1
ATOM 814 N N . PRO A 1 107 ? 6.629 2.522 14.975 1.00 70.50 107 PRO A N 1
ATOM 815 C CA . PRO A 1 107 ? 6.612 1.506 13.936 1.00 70.50 107 PRO A CA 1
ATOM 816 C C . PRO A 1 107 ? 7.746 0.513 14.210 1.00 70.50 107 PRO A C 1
ATOM 818 O O . PRO A 1 107 ? 8.929 0.851 14.145 1.00 70.50 107 PRO A O 1
ATOM 821 N N . VAL A 1 108 ? 7.386 -0.715 14.584 1.00 83.44 108 VAL A N 1
ATOM 822 C CA . VAL A 1 108 ? 8.356 -1.779 14.846 1.00 83.44 108 VAL A CA 1
ATOM 823 C C . VAL A 1 108 ? 8.800 -2.340 13.505 1.00 83.44 108 VAL A C 1
ATOM 825 O O . VAL A 1 108 ? 7.991 -2.861 12.741 1.00 83.44 108 VAL A O 1
ATOM 828 N N . ARG A 1 109 ? 10.100 -2.243 13.219 1.00 85.56 109 ARG A N 1
ATOM 829 C CA . ARG A 1 109 ? 10.676 -2.797 11.994 1.00 85.56 109 ARG A CA 1
ATOM 830 C C . ARG A 1 109 ? 10.532 -4.320 11.971 1.00 85.56 109 ARG A C 1
ATOM 832 O O . ARG A 1 109 ? 11.212 -5.018 12.724 1.00 85.56 109 ARG A O 1
ATOM 839 N N . SER A 1 110 ? 9.741 -4.833 11.036 1.00 87.62 110 SER A N 1
ATOM 840 C CA . SER A 1 110 ? 9.656 -6.258 10.723 1.00 87.62 110 SER A CA 1
ATOM 841 C C . SER A 1 110 ? 10.757 -6.640 9.734 1.00 87.62 110 SER A C 1
ATOM 843 O O . SER A 1 110 ? 10.690 -6.323 8.545 1.00 87.62 110 SER A O 1
ATOM 845 N N . ARG A 1 111 ? 11.820 -7.293 10.213 1.00 86.44 111 ARG A N 1
ATOM 846 C CA . ARG A 1 111 ? 12.911 -7.759 9.341 1.00 86.44 111 ARG A CA 1
ATOM 847 C C . ARG A 1 111 ? 12.477 -8.993 8.557 1.00 86.44 111 ARG A C 1
ATOM 849 O O . ARG A 1 111 ? 11.800 -9.859 9.099 1.00 86.44 111 ARG A O 1
ATOM 856 N N . LEU A 1 112 ? 12.921 -9.092 7.306 1.00 87.50 112 LEU A N 1
ATOM 857 C CA . LEU A 1 112 ? 12.649 -10.276 6.500 1.00 87.50 112 LEU A CA 1
ATOM 858 C C . LEU A 1 112 ? 13.485 -11.476 6.984 1.00 87.50 112 LEU A C 1
ATOM 860 O O . LEU A 1 112 ? 14.614 -11.290 7.458 1.00 87.50 112 LEU A O 1
ATOM 864 N N . PRO A 1 113 ? 12.965 -12.707 6.830 1.00 88.00 113 PRO A N 1
ATOM 865 C CA . PRO A 1 113 ? 13.708 -13.928 7.105 1.00 88.00 113 PRO A CA 1
ATOM 866 C C . PRO A 1 113 ? 14.984 -14.062 6.263 1.00 88.00 113 PRO A C 1
ATOM 868 O O . PRO A 1 113 ? 15.116 -13.527 5.156 1.00 88.00 113 PRO A O 1
ATOM 871 N N . ARG A 1 114 ? 15.942 -14.839 6.786 1.00 88.62 114 ARG A N 1
ATOM 872 C CA . ARG A 1 114 ? 17.231 -15.086 6.120 1.00 88.62 114 ARG A CA 1
ATOM 873 C C . ARG A 1 114 ? 17.070 -15.838 4.793 1.00 88.62 114 ARG A C 1
ATOM 875 O O . ARG A 1 114 ? 17.837 -15.589 3.869 1.00 88.62 114 ARG A O 1
ATOM 882 N N . HIS A 1 115 ? 16.082 -16.726 4.706 1.00 89.00 115 HIS A N 1
ATOM 883 C CA . HIS A 1 115 ? 15.661 -17.399 3.481 1.00 89.00 115 HIS A CA 1
ATOM 884 C C . HIS A 1 115 ? 14.235 -16.959 3.164 1.00 89.00 115 HIS A C 1
ATOM 886 O O . HIS A 1 115 ? 13.372 -17.063 4.029 1.00 89.00 115 HIS A O 1
ATOM 892 N N . ARG A 1 116 ? 13.997 -16.457 1.955 1.00 90.81 116 ARG A N 1
ATOM 893 C CA . ARG A 1 116 ? 12.720 -15.857 1.557 1.00 90.81 116 ARG A CA 1
ATOM 894 C C . ARG A 1 116 ? 12.458 -16.076 0.078 1.00 90.81 116 ARG A C 1
ATOM 896 O O . ARG A 1 116 ? 13.386 -16.361 -0.679 1.00 90.81 116 ARG A O 1
ATOM 903 N N . ARG A 1 117 ? 11.201 -15.918 -0.324 1.00 92.06 117 ARG A N 1
ATOM 904 C CA . ARG A 1 117 ? 10.824 -15.888 -1.737 1.00 92.06 117 ARG A CA 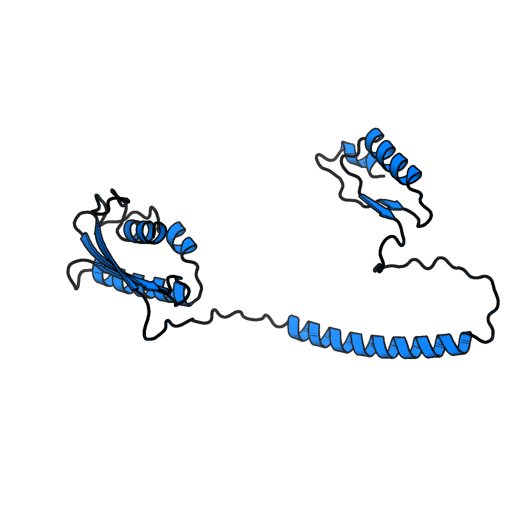1
ATOM 905 C C . ARG A 1 117 ? 11.158 -14.516 -2.312 1.00 92.06 117 ARG A C 1
ATOM 907 O O . ARG A 1 117 ? 10.990 -13.497 -1.647 1.00 92.06 117 ARG A O 1
ATOM 914 N N . SER A 1 118 ? 11.654 -14.497 -3.541 1.00 93.19 118 SER A N 1
ATOM 915 C CA . SER A 1 118 ? 11.902 -13.262 -4.274 1.00 93.19 118 SER A CA 1
ATOM 916 C C . SER A 1 118 ? 11.551 -13.446 -5.737 1.00 93.19 118 SER A C 1
ATOM 918 O O . SER A 1 118 ? 11.855 -14.492 -6.314 1.00 93.19 118 SER A O 1
ATOM 920 N N . ARG A 1 119 ? 10.967 -12.417 -6.344 1.00 91.44 119 ARG A N 1
ATOM 921 C CA . ARG A 1 119 ? 10.726 -12.352 -7.786 1.00 91.44 119 ARG A CA 1
ATOM 922 C C . ARG A 1 119 ? 11.686 -11.347 -8.390 1.00 91.44 119 ARG A C 1
ATOM 924 O O . ARG A 1 119 ? 11.821 -10.242 -7.871 1.00 91.44 119 ARG A O 1
ATOM 931 N N . THR A 1 120 ? 12.336 -11.725 -9.480 1.00 92.44 120 THR A N 1
ATOM 932 C CA . THR A 1 120 ? 13.224 -10.834 -10.223 1.00 92.44 120 THR A CA 1
ATOM 933 C C . THR A 1 120 ? 12.728 -10.724 -11.649 1.00 92.44 120 THR A C 1
ATOM 935 O O . THR A 1 120 ? 12.515 -11.741 -12.304 1.00 92.44 120 THR A O 1
ATOM 938 N N . TYR A 1 121 ? 12.582 -9.496 -12.131 1.00 89.25 121 TYR A N 1
ATOM 939 C CA . TYR A 1 121 ? 12.224 -9.211 -13.512 1.00 89.25 121 TYR A CA 1
ATOM 940 C C . TYR A 1 121 ? 13.219 -8.227 -14.118 1.00 89.25 121 TYR A C 1
ATOM 942 O O . TYR A 1 121 ? 13.717 -7.314 -13.452 1.00 89.25 121 TYR A O 1
ATOM 950 N N . ALA A 1 122 ? 13.541 -8.462 -15.386 1.00 90.50 122 ALA A N 1
ATOM 951 C CA . ALA A 1 122 ? 14.254 -7.498 -16.204 1.00 90.50 122 ALA A CA 1
ATOM 952 C C . ALA A 1 122 ? 13.263 -6.432 -16.671 1.00 90.50 122 ALA A C 1
ATOM 954 O O . ALA A 1 122 ? 12.089 -6.731 -16.885 1.00 90.50 122 ALA A O 1
ATOM 955 N N . PHE A 1 123 ? 13.735 -5.202 -16.811 1.00 90.00 123 PHE A N 1
ATOM 956 C CA . PHE A 1 123 ? 12.950 -4.134 -17.407 1.00 90.00 123 PHE A CA 1
ATOM 957 C C . PHE A 1 123 ? 13.839 -3.281 -18.309 1.00 90.00 123 PHE A C 1
ATOM 959 O O . PHE A 1 123 ? 15.037 -3.091 -18.053 1.00 90.00 123 PHE A O 1
ATOM 966 N N . ARG A 1 124 ? 13.215 -2.691 -19.321 1.00 91.12 124 ARG A N 1
ATOM 967 C CA . ARG A 1 124 ? 13.790 -1.666 -20.184 1.00 91.12 124 ARG A CA 1
ATOM 968 C C . ARG A 1 124 ? 12.822 -0.497 -20.257 1.00 91.12 124 ARG A C 1
ATOM 970 O O . ARG A 1 124 ? 11.653 -0.707 -20.534 1.00 91.12 124 ARG A O 1
ATOM 977 N N . VAL A 1 125 ? 13.295 0.726 -20.024 1.00 90.56 125 VAL A N 1
ATOM 978 C CA . VAL A 1 125 ? 12.527 1.973 -20.181 1.00 90.56 125 VAL A CA 1
ATOM 979 C C . VAL A 1 125 ? 13.366 2.950 -20.998 1.00 90.56 125 VAL A C 1
ATOM 981 O O . VAL A 1 125 ? 14.367 3.486 -20.513 1.00 90.56 125 VAL A O 1
ATOM 984 N N . GLY A 1 126 ? 12.968 3.187 -22.249 1.00 88.12 126 GLY A N 1
ATOM 985 C CA . GLY A 1 126 ? 13.781 3.968 -23.182 1.00 88.12 126 GLY A CA 1
ATOM 986 C C . GLY A 1 126 ? 15.158 3.323 -23.378 1.00 88.12 126 GLY A C 1
ATOM 987 O O . GLY A 1 126 ? 15.256 2.158 -23.757 1.00 88.12 126 GLY A O 1
ATOM 988 N N . GLU A 1 127 ? 16.228 4.069 -23.101 1.00 85.25 127 GLU A N 1
ATOM 989 C CA . GLU A 1 127 ? 17.607 3.560 -23.195 1.00 85.25 127 GLU A CA 1
ATOM 990 C C . GLU A 1 127 ? 18.104 2.875 -21.914 1.00 85.25 127 GLU A C 1
ATOM 992 O O . GLU A 1 127 ? 19.151 2.226 -21.927 1.00 85.25 127 GLU A O 1
ATOM 997 N N . ALA A 1 128 ? 17.375 3.010 -20.803 1.00 87.44 128 ALA A N 1
ATOM 998 C CA . ALA A 1 128 ? 17.773 2.417 -19.539 1.00 87.44 128 ALA A CA 1
ATOM 999 C C . ALA A 1 128 ? 17.253 0.988 -19.419 1.00 87.44 128 ALA A C 1
ATOM 1001 O O . ALA A 1 128 ? 16.071 0.717 -19.608 1.00 87.44 128 ALA A O 1
ATOM 1002 N N . GLU A 1 129 ? 18.145 0.082 -19.046 1.00 89.88 129 GLU A N 1
ATOM 1003 C CA . GLU A 1 129 ? 17.834 -1.314 -18.753 1.00 89.88 129 GLU A CA 1
ATOM 1004 C C . GLU A 1 129 ? 18.276 -1.671 -17.336 1.00 89.88 129 GLU A C 1
ATOM 1006 O O . GLU A 1 129 ? 19.195 -1.052 -16.783 1.00 89.88 129 GLU A O 1
ATOM 1011 N N . GLY A 1 130 ? 17.621 -2.655 -16.730 1.00 90.81 130 GLY A N 1
ATOM 1012 C CA . GLY A 1 130 ? 17.911 -3.052 -15.365 1.00 90.81 130 GLY A CA 1
ATOM 1013 C C . GLY A 1 130 ? 17.141 -4.278 -14.903 1.00 90.81 130 GLY A C 1
ATOM 1014 O O . GLY A 1 130 ? 16.410 -4.911 -15.661 1.00 90.81 130 GLY A O 1
ATOM 1015 N N . TYR A 1 131 ? 17.324 -4.598 -13.627 1.00 92.31 131 TYR A N 1
ATOM 1016 C CA . TYR A 1 131 ? 16.619 -5.674 -12.945 1.00 92.31 131 TYR A CA 1
ATOM 1017 C C . TYR A 1 131 ? 15.983 -5.129 -11.678 1.00 92.31 131 TYR A C 1
ATOM 1019 O O . TYR A 1 131 ? 16.646 -4.441 -10.897 1.00 92.31 131 TYR A O 1
ATOM 1027 N N . VAL A 1 132 ? 14.725 -5.481 -11.444 1.00 93.50 132 VAL A N 1
ATOM 1028 C CA . VAL A 1 132 ? 14.084 -5.292 -10.144 1.00 93.50 132 VAL A CA 1
ATOM 1029 C C . VAL A 1 132 ? 13.951 -6.639 -9.472 1.00 93.50 132 VAL A C 1
ATOM 1031 O O . VAL A 1 132 ? 13.575 -7.622 -10.101 1.00 93.50 132 VAL A O 1
ATOM 1034 N N . THR A 1 133 ? 14.261 -6.684 -8.185 1.00 94.56 133 THR A N 1
ATOM 1035 C CA . THR A 1 133 ? 14.023 -7.831 -7.318 1.00 94.56 133 THR A CA 1
ATOM 1036 C C . THR A 1 133 ? 13.110 -7.409 -6.181 1.00 94.56 133 THR A C 1
ATOM 1038 O O . THR A 1 133 ? 13.446 -6.498 -5.426 1.00 94.56 133 THR A O 1
ATOM 1041 N N . VAL A 1 134 ? 11.971 -8.079 -6.055 1.00 95.06 134 VAL A N 1
ATOM 1042 C CA . VAL A 1 134 ? 11.018 -7.896 -4.961 1.00 95.06 134 VAL A CA 1
ATOM 1043 C C . VAL A 1 134 ? 11.144 -9.090 -4.028 1.00 95.06 134 VAL A C 1
ATOM 1045 O O . VAL A 1 134 ? 10.947 -10.230 -4.447 1.00 95.06 134 VAL A O 1
ATOM 1048 N N . GLY A 1 135 ? 11.523 -8.837 -2.779 1.00 93.94 135 GLY A N 1
ATOM 1049 C CA . GLY A 1 135 ? 11.555 -9.848 -1.727 1.00 93.94 135 GLY A CA 1
ATOM 1050 C C . GLY A 1 135 ? 10.228 -9.871 -0.979 1.00 93.94 135 GLY A C 1
ATOM 1051 O O . GLY A 1 135 ? 9.728 -8.823 -0.572 1.00 93.94 135 GLY A O 1
ATOM 1052 N N . GLU A 1 136 ? 9.671 -11.060 -0.783 1.00 93.56 136 GLU A N 1
ATOM 1053 C CA . GLU A 1 136 ? 8.388 -11.270 -0.115 1.00 93.56 136 GLU A CA 1
ATOM 1054 C C . GLU A 1 136 ? 8.591 -11.831 1.301 1.00 93.56 136 GLU A C 1
ATOM 1056 O O . GLU A 1 136 ? 9.559 -12.545 1.586 1.00 93.56 136 GLU A O 1
ATOM 1061 N N . TYR A 1 137 ? 7.662 -11.506 2.195 1.00 91.81 137 TYR A N 1
ATOM 1062 C CA . TYR A 1 137 ? 7.461 -12.218 3.451 1.00 91.81 137 TYR A CA 1
ATOM 1063 C C . TYR A 1 137 ? 6.802 -13.582 3.191 1.00 91.81 137 TYR A C 1
ATOM 1065 O O . TYR A 1 137 ? 6.294 -13.857 2.105 1.00 91.81 137 TYR A O 1
ATOM 1073 N N . ASP A 1 138 ? 6.766 -14.439 4.212 1.00 88.69 138 ASP A N 1
ATOM 1074 C CA . ASP A 1 138 ? 6.156 -15.774 4.108 1.00 88.69 138 ASP A CA 1
ATOM 1075 C C . ASP A 1 138 ? 4.642 -15.729 3.823 1.00 88.69 138 ASP A C 1
ATOM 1077 O O . ASP A 1 138 ? 4.076 -16.692 3.311 1.00 88.69 138 ASP A O 1
ATOM 1081 N N . ASP A 1 139 ? 3.996 -14.598 4.115 1.00 87.69 139 ASP A N 1
ATOM 1082 C CA . ASP A 1 139 ? 2.587 -14.321 3.815 1.00 87.69 139 ASP A CA 1
ATOM 1083 C C . ASP A 1 139 ? 2.350 -13.781 2.389 1.00 87.69 139 ASP A C 1
ATOM 1085 O O . ASP A 1 139 ? 1.215 -13.478 2.026 1.00 87.69 139 ASP A O 1
ATOM 1089 N N . GLY A 1 140 ? 3.405 -13.661 1.576 1.00 86.06 140 GLY A N 1
ATOM 1090 C CA . GLY A 1 140 ? 3.347 -13.145 0.208 1.00 86.06 140 GLY A CA 1
ATOM 1091 C C . GLY A 1 140 ? 3.354 -11.619 0.104 1.00 86.06 140 GLY A C 1
ATOM 1092 O O . GLY A 1 140 ? 3.349 -11.090 -1.005 1.00 86.06 140 GLY A O 1
ATOM 1093 N N . ARG A 1 141 ? 3.396 -10.878 1.221 1.00 89.00 141 ARG A N 1
ATOM 1094 C CA . ARG A 1 141 ? 3.510 -9.415 1.161 1.00 89.00 141 ARG A CA 1
ATOM 1095 C C . ARG A 1 141 ? 4.916 -8.998 0.720 1.00 89.00 141 ARG A C 1
ATOM 1097 O O . ARG A 1 141 ? 5.895 -9.567 1.205 1.00 89.00 141 ARG A O 1
ATOM 1104 N N . PRO A 1 142 ? 5.062 -7.962 -0.117 1.00 91.25 142 PRO A N 1
ATOM 1105 C CA . PRO A 1 142 ? 6.368 -7.433 -0.491 1.00 91.25 142 PRO A CA 1
ATOM 1106 C C . PRO A 1 142 ? 7.008 -6.705 0.697 1.00 91.25 142 PRO A C 1
ATOM 1108 O O . PRO A 1 142 ? 6.413 -5.804 1.288 1.00 91.25 142 PRO A O 1
ATOM 1111 N N . GLY A 1 143 ? 8.229 -7.099 1.046 1.00 91.62 143 GLY A N 1
ATOM 1112 C CA . GLY A 1 143 ? 8.984 -6.546 2.172 1.00 91.62 143 GLY A CA 1
ATOM 1113 C C . GLY A 1 143 ? 10.240 -5.772 1.781 1.00 91.62 143 GLY A C 1
ATOM 1114 O O . GLY A 1 143 ? 10.761 -4.990 2.575 1.00 91.62 143 GLY A O 1
ATOM 1115 N N . GLU A 1 144 ? 10.734 -5.955 0.562 1.00 93.62 144 GLU A N 1
ATOM 1116 C CA . GLU A 1 144 ? 11.864 -5.197 0.030 1.00 93.62 144 GLU A CA 1
ATOM 1117 C C . GLU A 1 144 ? 11.797 -5.115 -1.493 1.00 93.62 144 GLU A C 1
ATOM 1119 O O . GLU A 1 144 ? 11.259 -6.003 -2.156 1.00 93.62 144 GLU A O 1
ATOM 1124 N N . LEU A 1 145 ? 12.357 -4.039 -2.036 1.00 94.12 145 LEU A N 1
ATOM 1125 C CA . LEU A 1 145 ? 12.442 -3.781 -3.465 1.00 94.12 145 LEU A CA 1
ATOM 1126 C C . LEU A 1 145 ? 13.849 -3.287 -3.778 1.00 94.12 145 LEU A C 1
ATOM 1128 O O . LEU A 1 145 ? 14.291 -2.281 -3.226 1.00 94.12 145 LEU A O 1
ATOM 1132 N N . PHE A 1 146 ? 14.534 -3.988 -4.677 1.00 94.44 146 PHE A N 1
ATOM 1133 C CA . PHE A 1 146 ? 15.860 -3.631 -5.169 1.00 94.44 146 PHE A CA 1
ATOM 1134 C C . PHE A 1 146 ? 15.824 -3.423 -6.671 1.00 94.44 146 PHE A C 1
ATOM 1136 O O . PHE A 1 146 ? 15.594 -4.372 -7.413 1.00 94.44 146 PHE A O 1
ATOM 1143 N N . ALA A 1 147 ? 16.094 -2.204 -7.120 1.00 92.06 147 ALA A N 1
ATOM 1144 C CA . ALA A 1 147 ? 16.190 -1.853 -8.527 1.00 92.06 147 ALA A CA 1
ATOM 1145 C C . ALA A 1 147 ? 17.647 -1.557 -8.892 1.00 92.06 147 ALA A C 1
ATOM 1147 O O . ALA A 1 147 ? 18.211 -0.550 -8.471 1.00 92.06 147 ALA A O 1
ATOM 1148 N N . LYS A 1 148 ? 18.250 -2.424 -9.707 1.00 91.31 148 LYS A N 1
ATOM 1149 C CA . LYS A 1 148 ? 19.566 -2.192 -10.310 1.00 91.31 148 LYS A CA 1
ATOM 1150 C C . LYS A 1 148 ? 19.383 -1.674 -11.722 1.00 91.31 148 LYS A C 1
ATOM 1152 O O . LYS A 1 148 ? 18.769 -2.355 -12.538 1.00 91.31 148 LYS A O 1
ATOM 1157 N N . VAL A 1 149 ? 19.935 -0.502 -12.018 1.00 88.50 149 VAL A N 1
ATOM 1158 C CA . VAL A 1 149 ? 19.724 0.179 -13.302 1.00 88.50 149 VAL A CA 1
ATOM 1159 C C . VAL A 1 149 ? 21.052 0.469 -13.985 1.00 88.50 149 VAL A C 1
ATOM 1161 O O . VAL A 1 149 ? 21.868 1.210 -13.450 1.00 88.50 149 VAL A O 1
ATOM 1164 N N . SER A 1 150 ? 21.215 -0.067 -15.197 1.00 78.31 150 SER A N 1
ATOM 1165 C CA . SER A 1 150 ? 22.251 0.262 -16.188 1.00 78.31 150 SER A CA 1
ATOM 1166 C C . SER A 1 150 ? 23.681 0.356 -15.620 1.00 78.31 150 SER A C 1
ATOM 1168 O O . SER A 1 150 ? 24.018 -0.290 -14.629 1.00 78.31 150 SER A O 1
ATOM 1170 N N . LYS A 1 151 ? 24.572 1.074 -16.320 1.00 78.19 151 LYS A N 1
ATOM 1171 C CA . LYS A 1 151 ? 26.013 1.147 -16.039 1.00 78.19 151 LYS A CA 1
ATOM 1172 C C . LYS A 1 151 ? 26.283 1.471 -14.569 1.00 78.19 151 LYS A C 1
ATOM 1174 O O . LYS A 1 151 ? 25.966 2.560 -14.093 1.00 78.19 151 LYS A O 1
ATOM 1179 N N . GLN A 1 152 ? 26.931 0.532 -13.885 1.00 72.94 152 GLN A N 1
ATOM 1180 C CA . GLN A 1 152 ? 27.374 0.702 -12.508 1.00 72.94 152 GLN A CA 1
ATOM 1181 C C . GLN A 1 152 ? 28.182 2.001 -12.363 1.00 72.94 152 GLN A C 1
ATOM 1183 O O . GLN A 1 152 ? 29.080 2.274 -13.158 1.00 72.94 152 GLN A O 1
ATOM 1188 N N . GLY A 1 153 ? 27.853 2.798 -11.345 1.00 74.81 153 GLY A N 1
ATOM 1189 C CA . GLY A 1 153 ? 28.503 4.085 -11.083 1.00 74.81 153 GLY A CA 1
ATOM 1190 C C . GLY A 1 153 ? 27.853 5.296 -11.760 1.00 74.81 153 GLY A C 1
ATOM 1191 O O . GLY A 1 153 ? 28.364 6.403 -11.606 1.00 74.81 153 GLY A O 1
ATOM 1192 N N . SER A 1 154 ? 26.732 5.136 -12.474 1.00 85.19 154 SER A N 1
ATOM 1193 C CA . SER A 1 154 ? 25.929 6.277 -12.928 1.00 85.19 154 SER A CA 1
ATOM 1194 C C . SER A 1 154 ? 25.152 6.929 -11.775 1.00 85.19 154 SER A C 1
ATOM 1196 O O . SER A 1 154 ? 24.842 6.297 -10.761 1.00 85.19 154 SER A O 1
ATOM 1198 N N . THR A 1 155 ? 24.754 8.193 -11.954 1.00 87.31 155 THR A N 1
ATOM 1199 C CA . THR A 1 155 ? 23.849 8.884 -11.021 1.00 87.31 155 THR A CA 1
ATOM 1200 C C . THR A 1 155 ? 22.527 8.132 -10.862 1.00 87.31 155 THR A C 1
ATOM 1202 O O . THR A 1 155 ? 22.026 8.008 -9.748 1.00 87.31 155 THR A O 1
ATOM 1205 N N . SER A 1 156 ? 21.983 7.578 -11.951 1.00 85.44 156 SER A N 1
ATOM 1206 C CA . SER A 1 156 ? 20.748 6.791 -11.912 1.00 85.44 156 SER A CA 1
ATOM 1207 C C . SER A 1 156 ? 20.895 5.512 -11.086 1.00 85.44 156 SER A C 1
ATOM 1209 O O . SER A 1 156 ? 19.996 5.211 -10.307 1.00 85.44 156 SER A O 1
ATOM 1211 N N . ALA A 1 157 ? 22.028 4.808 -11.178 1.00 87.69 157 ALA A N 1
ATOM 1212 C CA . ALA A 1 157 ? 22.300 3.629 -10.358 1.00 87.69 157 ALA A CA 1
ATOM 1213 C C . ALA A 1 157 ? 22.354 3.992 -8.864 1.00 87.69 157 ALA A C 1
ATOM 1215 O O . ALA A 1 157 ? 21.659 3.379 -8.060 1.00 87.69 157 ALA A O 1
ATOM 1216 N N . GLY A 1 158 ? 23.093 5.048 -8.500 1.00 89.81 158 GLY A N 1
ATOM 1217 C CA . GLY A 1 158 ? 23.196 5.487 -7.104 1.00 89.81 158 GLY A CA 1
ATOM 1218 C C . GLY A 1 158 ? 21.863 5.957 -6.510 1.00 89.81 158 GLY A C 1
ATOM 1219 O O . GLY A 1 158 ? 21.526 5.604 -5.379 1.00 89.81 158 GLY A O 1
ATOM 1220 N N . VAL A 1 159 ? 21.072 6.719 -7.276 1.00 91.19 159 VAL A N 1
ATOM 1221 C CA . VAL A 1 159 ? 19.738 7.166 -6.840 1.00 91.19 159 VAL A CA 1
ATOM 1222 C C . VAL A 1 159 ? 18.782 5.980 -6.701 1.00 91.19 159 VAL A C 1
ATOM 1224 O O . VAL A 1 159 ? 18.022 5.938 -5.738 1.00 91.19 159 VAL A O 1
ATOM 1227 N N . MET A 1 160 ? 18.830 4.999 -7.606 1.00 91.31 160 MET A N 1
ATOM 1228 C CA . MET A 1 160 ? 17.977 3.808 -7.528 1.00 91.31 160 MET A CA 1
ATOM 1229 C C . MET A 1 160 ? 18.363 2.870 -6.384 1.00 91.31 160 MET A C 1
ATOM 1231 O O . MET A 1 160 ? 17.468 2.323 -5.740 1.00 91.31 160 MET A O 1
ATOM 1235 N N . ASP A 1 161 ? 19.649 2.752 -6.051 1.00 91.69 161 ASP A N 1
ATOM 1236 C CA . ASP A 1 161 ? 20.099 2.018 -4.863 1.00 91.69 161 ASP A CA 1
ATOM 1237 C C . ASP A 1 161 ? 19.592 2.689 -3.576 1.00 91.69 161 ASP A C 1
ATOM 1239 O O . ASP A 1 161 ? 18.987 2.036 -2.720 1.00 91.69 161 ASP A O 1
ATOM 1243 N N . ALA A 1 162 ? 19.761 4.010 -3.450 1.00 93.06 162 ALA A N 1
ATOM 1244 C CA . ALA A 1 162 ? 19.258 4.764 -2.300 1.00 93.06 162 ALA A CA 1
ATOM 1245 C C . ALA A 1 162 ? 17.725 4.691 -2.190 1.00 93.06 162 ALA A C 1
ATOM 1247 O O . ALA A 1 162 ? 17.178 4.509 -1.099 1.00 93.06 162 ALA A O 1
ATOM 1248 N N . PHE A 1 163 ? 17.030 4.780 -3.325 1.00 93.19 163 PHE A N 1
ATOM 1249 C CA . PHE A 1 163 ? 15.581 4.650 -3.405 1.00 93.19 163 PHE A CA 1
ATOM 1250 C C . PHE A 1 163 ? 15.109 3.257 -2.972 1.00 93.19 163 PHE A C 1
ATOM 1252 O O . PHE A 1 163 ? 14.220 3.142 -2.131 1.00 93.19 163 PHE A O 1
ATOM 1259 N N . SER A 1 164 ? 15.757 2.204 -3.468 1.00 94.56 164 SER A N 1
ATOM 1260 C CA . SER A 1 164 ? 15.491 0.811 -3.094 1.00 94.56 164 SER A CA 1
ATOM 1261 C C . SER A 1 164 ? 15.600 0.593 -1.583 1.00 94.56 164 SER A C 1
ATOM 1263 O O . SER A 1 164 ? 14.724 -0.019 -0.966 1.00 94.56 164 SER A O 1
ATOM 1265 N N . ILE A 1 165 ? 16.639 1.160 -0.955 1.00 94.44 165 ILE A N 1
ATOM 1266 C CA . ILE A 1 165 ? 16.825 1.110 0.501 1.00 94.44 165 ILE A CA 1
ATOM 1267 C C . ILE A 1 165 ? 15.682 1.833 1.221 1.00 94.44 165 ILE A C 1
ATOM 1269 O O . ILE A 1 165 ? 15.128 1.289 2.177 1.00 94.44 165 ILE A O 1
ATOM 1273 N N . ALA A 1 166 ? 15.305 3.032 0.766 1.00 94.69 166 ALA A N 1
ATOM 1274 C CA . ALA A 1 166 ? 14.245 3.823 1.387 1.00 94.69 166 ALA A CA 1
ATOM 1275 C C . ALA A 1 166 ? 12.874 3.127 1.318 1.00 94.69 166 ALA A C 1
ATOM 1277 O O . ALA A 1 166 ? 12.169 3.056 2.328 1.00 94.69 166 ALA A O 1
ATOM 1278 N N . ILE A 1 167 ? 12.516 2.567 0.158 1.00 94.81 167 ILE A N 1
ATOM 1279 C CA . ILE A 1 167 ? 11.260 1.823 -0.025 1.00 94.81 167 ILE A CA 1
ATOM 1280 C C . ILE A 1 167 ? 11.260 0.549 0.815 1.00 94.81 167 ILE A C 1
ATOM 1282 O O . ILE A 1 167 ? 10.301 0.299 1.542 1.00 94.81 167 ILE A O 1
ATOM 1286 N N . SER A 1 168 ? 12.351 -0.217 0.792 1.00 94.81 168 SER A N 1
ATOM 1287 C CA . SER A 1 168 ? 12.477 -1.431 1.605 1.00 94.81 168 SER A CA 1
ATOM 1288 C C . SER A 1 168 ? 12.366 -1.128 3.098 1.00 94.81 168 SER A C 1
ATOM 1290 O O . SER A 1 168 ? 11.709 -1.857 3.838 1.00 94.81 168 SER A O 1
ATOM 1292 N N . LEU A 1 169 ? 12.958 -0.022 3.558 1.00 94.06 169 LEU A N 1
ATOM 1293 C CA . LEU A 1 169 ? 12.835 0.404 4.946 1.00 94.06 169 LEU A CA 1
ATOM 1294 C C . LEU A 1 169 ? 11.381 0.729 5.296 1.00 94.06 169 LEU A C 1
ATOM 1296 O O . LEU A 1 169 ? 10.909 0.293 6.341 1.00 94.06 169 LEU A O 1
ATOM 1300 N N . GLY A 1 170 ? 10.670 1.462 4.442 1.00 92.69 170 GLY A N 1
ATOM 1301 C CA . GLY A 1 170 ? 9.277 1.813 4.700 1.00 92.69 170 GLY A CA 1
ATOM 1302 C C . GLY A 1 170 ? 8.329 0.613 4.672 1.00 92.69 170 GLY A C 1
ATOM 1303 O O . GLY A 1 170 ? 7.508 0.482 5.580 1.00 92.69 170 GLY A O 1
ATOM 1304 N N . LEU A 1 171 ? 8.503 -0.318 3.726 1.00 92.81 171 LEU A N 1
ATOM 1305 C CA . LEU A 1 171 ? 7.758 -1.586 3.700 1.00 92.81 171 LEU A CA 1
ATOM 1306 C C . LEU A 1 171 ? 7.972 -2.380 5.001 1.00 92.81 171 LEU A C 1
ATOM 1308 O O . LEU A 1 171 ? 7.013 -2.829 5.625 1.00 92.81 171 LEU A O 1
ATOM 1312 N N . GLN A 1 172 ? 9.215 -2.454 5.487 1.00 93.38 172 GLN A N 1
ATOM 1313 C CA . GLN A 1 172 ? 9.544 -3.125 6.753 1.00 93.38 172 GLN A CA 1
ATOM 1314 C C . GLN A 1 172 ? 8.972 -2.426 7.996 1.00 93.38 172 GLN A C 1
ATOM 1316 O O . GLN A 1 172 ? 8.852 -3.062 9.042 1.00 93.38 172 GLN A O 1
ATOM 1321 N N . HIS A 1 173 ? 8.619 -1.141 7.910 1.00 92.25 173 HIS A N 1
ATOM 1322 C CA . HIS A 1 173 ? 7.947 -0.389 8.979 1.00 92.25 173 HIS A CA 1
ATOM 1323 C C . HIS A 1 173 ? 6.418 -0.363 8.820 1.00 92.25 173 HIS A C 1
ATOM 1325 O O . HIS A 1 173 ? 5.739 0.365 9.541 1.00 92.25 173 HIS A O 1
ATOM 1331 N N . GLY A 1 174 ? 5.869 -1.169 7.906 1.00 88.31 174 GLY A N 1
ATOM 1332 C CA . GLY A 1 174 ? 4.428 -1.341 7.744 1.00 88.31 174 GLY A CA 1
ATOM 1333 C C . GLY A 1 174 ? 3.761 -0.315 6.832 1.00 88.31 174 GLY A C 1
ATOM 1334 O O . GLY A 1 174 ? 2.535 -0.220 6.842 1.00 88.31 174 GLY A O 1
ATOM 1335 N N . VAL A 1 175 ? 4.522 0.443 6.031 1.00 91.38 175 VAL A N 1
ATOM 1336 C CA . VAL A 1 175 ? 3.921 1.275 4.980 1.00 91.38 175 VAL A CA 1
ATOM 1337 C C . VAL A 1 175 ? 3.320 0.348 3.916 1.00 91.38 175 VAL A C 1
ATOM 1339 O O . VAL A 1 175 ? 4.049 -0.470 3.353 1.00 91.38 175 VAL A O 1
ATOM 1342 N N . PRO A 1 176 ? 2.013 0.443 3.615 1.00 90.88 176 PRO A N 1
ATOM 1343 C CA . PRO A 1 176 ? 1.385 -0.447 2.650 1.00 90.88 176 PRO A CA 1
ATOM 1344 C C . PRO A 1 176 ? 1.861 -0.133 1.228 1.00 90.88 176 PRO A C 1
ATOM 1346 O O . PRO A 1 176 ? 1.970 1.034 0.841 1.00 90.88 176 PRO A O 1
ATOM 1349 N N . LEU A 1 177 ? 2.091 -1.182 0.430 1.00 91.12 177 LEU A N 1
ATOM 1350 C CA . LEU A 1 177 ? 2.548 -1.068 -0.960 1.00 91.12 177 LEU A CA 1
ATOM 1351 C C . LEU A 1 177 ? 1.637 -0.157 -1.798 1.00 91.12 177 LEU A C 1
ATOM 1353 O O . LEU A 1 177 ? 2.130 0.650 -2.583 1.00 91.12 177 LEU A O 1
ATOM 1357 N N . GLU A 1 178 ? 0.322 -0.233 -1.589 1.00 91.81 178 GLU A N 1
ATOM 1358 C CA . GLU A 1 178 ? -0.668 0.586 -2.298 1.00 91.81 178 GLU A CA 1
ATOM 1359 C C . GLU A 1 178 ? -0.389 2.094 -2.161 1.00 91.81 178 GLU A C 1
ATOM 1361 O O . GLU A 1 178 ? -0.585 2.861 -3.106 1.00 91.81 178 GLU A O 1
ATOM 1366 N N . THR A 1 179 ? 0.121 2.540 -1.007 1.00 92.81 179 THR A N 1
ATOM 1367 C CA . THR A 1 179 ? 0.510 3.943 -0.803 1.00 92.81 179 THR A CA 1
ATOM 1368 C C . THR A 1 179 ? 1.646 4.337 -1.736 1.00 92.81 179 THR A C 1
ATOM 1370 O O . THR A 1 179 ? 1.602 5.416 -2.328 1.00 92.81 179 THR A O 1
ATOM 1373 N N . TYR A 1 180 ? 2.640 3.466 -1.910 1.00 93.75 180 TYR A N 1
ATOM 1374 C CA . TYR A 1 180 ? 3.747 3.719 -2.824 1.00 93.75 180 TYR A CA 1
ATOM 1375 C C . TYR A 1 180 ? 3.308 3.684 -4.281 1.00 93.75 180 TYR A C 1
ATOM 1377 O O . TYR A 1 180 ? 3.597 4.629 -5.013 1.00 93.75 180 TYR A O 1
ATOM 1385 N N . VAL A 1 181 ? 2.536 2.669 -4.679 1.00 93.50 181 VAL A N 1
ATOM 1386 C CA . VAL A 1 181 ? 1.982 2.566 -6.037 1.00 93.50 181 VAL A CA 1
ATOM 1387 C C . VAL A 1 181 ? 1.231 3.845 -6.393 1.00 93.50 181 VAL A C 1
ATOM 1389 O O . VAL A 1 181 ? 1.534 4.484 -7.399 1.00 93.50 181 VAL A O 1
ATOM 1392 N N . ARG A 1 182 ? 0.326 4.299 -5.523 1.00 93.06 182 ARG A N 1
ATOM 1393 C CA . ARG A 1 182 ? -0.460 5.520 -5.744 1.00 93.06 182 ARG A CA 1
ATOM 1394 C C . ARG A 1 182 ? 0.399 6.778 -5.881 1.00 93.06 182 ARG A C 1
ATOM 1396 O O . ARG A 1 182 ? 0.031 7.681 -6.624 1.00 93.06 182 ARG A O 1
ATOM 1403 N N . LYS A 1 183 ? 1.505 6.874 -5.136 1.00 93.56 183 LYS A N 1
ATOM 1404 C CA . LYS A 1 183 ? 2.372 8.065 -5.122 1.00 93.56 183 LYS A CA 1
ATOM 1405 C C . LYS A 1 183 ? 3.366 8.107 -6.278 1.00 93.56 183 LYS A C 1
ATOM 1407 O O . LYS A 1 183 ? 3.728 9.199 -6.706 1.00 93.56 183 LYS A O 1
ATOM 1412 N N . PHE A 1 184 ? 3.809 6.950 -6.753 1.00 93.00 184 PHE A N 1
ATOM 1413 C CA . PHE A 1 184 ? 4.875 6.844 -7.747 1.00 93.00 184 PHE A CA 1
ATOM 1414 C C . PHE A 1 184 ? 4.376 6.556 -9.163 1.00 93.00 184 PHE A C 1
ATOM 1416 O O . PHE A 1 184 ? 5.072 6.873 -10.129 1.00 93.00 184 PHE A O 1
ATOM 1423 N N . THR A 1 185 ? 3.156 6.039 -9.306 1.00 91.38 185 THR A N 1
ATOM 1424 C CA . THR A 1 185 ? 2.513 5.907 -10.617 1.00 91.38 185 THR A CA 1
ATOM 1425 C C . THR A 1 185 ? 2.288 7.290 -11.237 1.00 91.38 185 THR A C 1
ATOM 1427 O O . THR A 1 185 ? 1.848 8.227 -10.573 1.00 91.38 185 THR A O 1
ATOM 1430 N N . ASN A 1 186 ? 2.570 7.413 -12.532 1.00 89.00 186 ASN A N 1
ATOM 1431 C CA . ASN A 1 186 ? 2.580 8.634 -13.343 1.00 89.00 186 ASN A CA 1
ATOM 1432 C C . ASN A 1 186 ? 3.640 9.676 -12.955 1.00 89.00 186 ASN A C 1
ATOM 1434 O O . ASN A 1 186 ? 3.611 10.794 -13.478 1.00 89.00 186 ASN A O 1
ATOM 1438 N N . MET A 1 187 ? 4.593 9.340 -12.080 1.00 92.38 187 MET A N 1
ATOM 1439 C CA . MET A 1 187 ? 5.726 10.224 -11.827 1.00 92.38 187 MET A CA 1
ATOM 1440 C C . MET A 1 187 ? 6.572 10.344 -13.104 1.0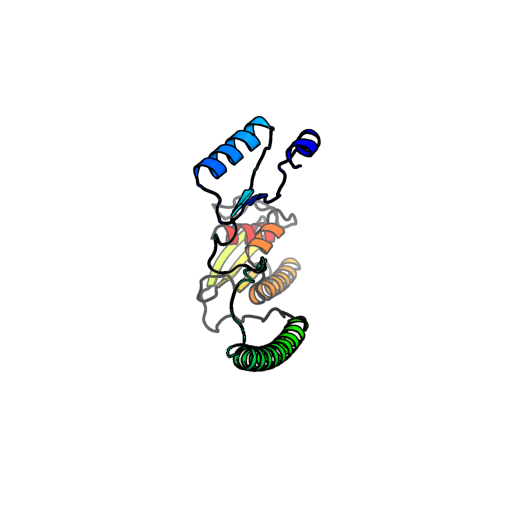0 92.38 187 MET A C 1
ATOM 1442 O O . MET A 1 187 ? 6.894 9.339 -13.748 1.00 92.38 187 MET A O 1
ATOM 1446 N N . ARG A 1 188 ? 6.897 11.583 -13.494 1.00 90.56 188 ARG A N 1
ATOM 1447 C CA . ARG A 1 188 ? 7.577 11.888 -14.760 1.00 90.56 188 ARG A CA 1
ATOM 1448 C C . ARG A 1 188 ? 9.003 12.357 -14.527 1.00 90.56 188 ARG A C 1
ATOM 1450 O O . ARG A 1 188 ? 9.200 13.393 -13.900 1.00 90.56 188 ARG A O 1
ATOM 1457 N N . PHE A 1 189 ? 9.965 11.612 -15.054 1.00 90.44 189 PHE A N 1
ATOM 1458 C CA . PHE A 1 189 ? 11.371 12.002 -15.159 1.00 90.44 189 PHE A CA 1
ATOM 1459 C C . PHE A 1 189 ? 12.095 11.028 -16.095 1.00 90.44 189 PHE A C 1
ATOM 1461 O O . PHE A 1 189 ? 11.650 9.897 -16.285 1.00 90.44 189 PHE A O 1
ATOM 1468 N N . GLU A 1 190 ? 13.210 11.457 -16.680 1.00 87.75 190 GLU A N 1
ATOM 1469 C CA . GLU A 1 190 ? 14.034 10.592 -17.525 1.00 87.75 190 GLU A CA 1
ATOM 1470 C C . GLU A 1 190 ? 14.836 9.595 -16.679 1.00 87.75 190 GLU A C 1
ATOM 1472 O O . GLU A 1 190 ? 15.366 9.980 -15.634 1.00 87.75 190 GLU A O 1
ATOM 1477 N N . PRO A 1 191 ? 15.002 8.337 -17.114 1.00 88.69 191 PRO A N 1
ATOM 1478 C CA . PRO A 1 191 ? 14.577 7.746 -18.390 1.00 88.69 191 PRO A CA 1
ATOM 1479 C C . PRO A 1 191 ? 13.073 7.436 -18.467 1.00 88.69 191 PRO A C 1
ATOM 1481 O O . PRO A 1 191 ? 12.512 6.832 -17.554 1.00 88.69 191 PRO A O 1
ATOM 1484 N N . ALA A 1 192 ? 12.445 7.811 -19.585 1.00 89.69 192 ALA A N 1
ATOM 1485 C CA . ALA A 1 192 ? 11.039 7.558 -19.907 1.00 89.69 192 ALA A CA 1
ATOM 1486 C C . ALA A 1 192 ? 10.915 7.103 -21.368 1.00 89.69 192 ALA A C 1
ATOM 1488 O O . ALA A 1 192 ? 11.753 7.458 -22.199 1.00 89.69 192 ALA A O 1
ATOM 1489 N N . GLY A 1 193 ? 9.875 6.339 -21.700 1.00 90.50 193 GLY A N 1
ATOM 1490 C CA . GLY A 1 193 ? 9.649 5.903 -23.077 1.00 90.50 193 GLY A CA 1
ATOM 1491 C C . GLY A 1 193 ? 9.009 4.529 -23.193 1.00 90.50 193 GLY A C 1
ATOM 1492 O O . GLY A 1 193 ? 8.310 4.076 -22.286 1.00 90.50 193 GLY A O 1
ATOM 1493 N N . MET A 1 194 ? 9.239 3.898 -24.347 1.00 91.94 194 MET A N 1
ATOM 1494 C CA . MET A 1 194 ? 8.757 2.550 -24.631 1.00 91.94 194 MET A CA 1
ATOM 1495 C C . MET A 1 194 ? 9.455 1.543 -23.719 1.00 91.94 194 MET A C 1
ATOM 1497 O O . MET A 1 194 ? 10.653 1.670 -23.437 1.00 91.94 194 MET A O 1
ATOM 1501 N N . THR A 1 195 ? 8.693 0.554 -23.285 1.00 90.69 195 THR A N 1
ATOM 1502 C CA . THR A 1 195 ? 9.131 -0.509 -22.388 1.00 90.69 195 THR A CA 1
ATOM 1503 C C . THR A 1 195 ? 9.059 -1.873 -23.066 1.00 90.69 195 THR A C 1
ATOM 1505 O O . THR A 1 195 ? 8.423 -2.027 -24.110 1.00 90.69 195 THR A O 1
ATOM 1508 N N . ASP A 1 196 ? 9.770 -2.855 -22.515 1.00 87.00 196 ASP A N 1
ATOM 1509 C CA . ASP A 1 196 ? 9.825 -4.238 -23.013 1.00 87.00 196 ASP A CA 1
ATOM 1510 C C . ASP A 1 196 ? 8.729 -5.151 -22.437 1.00 87.00 196 ASP A C 1
ATOM 1512 O O . ASP A 1 196 ? 8.582 -6.296 -22.865 1.00 87.00 196 ASP A O 1
ATOM 1516 N N . ASP A 1 197 ? 7.940 -4.636 -21.499 1.00 86.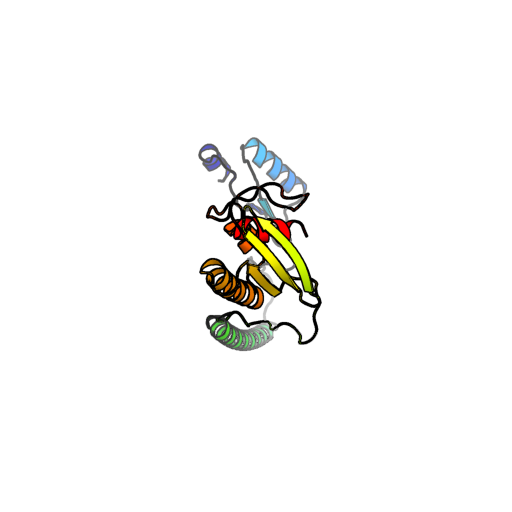19 197 ASP A N 1
ATOM 1517 C CA . ASP A 1 197 ? 6.844 -5.347 -20.854 1.00 86.19 197 ASP A CA 1
ATOM 1518 C C . ASP A 1 197 ? 5.576 -5.374 -21.749 1.00 86.19 197 ASP A C 1
ATOM 1520 O O . ASP A 1 197 ? 5.179 -4.347 -22.312 1.00 86.19 197 ASP A O 1
ATOM 1524 N N . PRO A 1 198 ? 4.915 -6.537 -21.928 1.00 84.38 198 PRO A N 1
ATOM 1525 C CA . PRO A 1 198 ? 3.708 -6.641 -22.751 1.00 84.38 198 PRO A CA 1
ATOM 1526 C C . PRO A 1 198 ? 2.497 -5.891 -22.173 1.00 84.38 198 PRO A C 1
ATOM 1528 O O . PRO A 1 198 ? 1.686 -5.367 -22.948 1.00 84.38 198 PRO A O 1
ATOM 1531 N N . ASP A 1 199 ? 2.385 -5.830 -20.844 1.00 87.12 199 ASP A N 1
ATOM 1532 C CA . ASP A 1 199 ? 1.275 -5.215 -20.109 1.00 87.12 199 ASP A CA 1
ATOM 1533 C C . ASP A 1 199 ? 1.497 -3.706 -19.940 1.00 87.12 199 ASP A C 1
ATOM 1535 O O . ASP A 1 199 ? 0.556 -2.906 -19.927 1.00 87.12 199 ASP A O 1
ATOM 1539 N N . LEU A 1 200 ? 2.763 -3.295 -19.871 1.00 88.44 200 LEU A N 1
ATOM 1540 C CA . LEU A 1 200 ? 3.188 -1.908 -19.760 1.00 88.44 200 LEU A CA 1
ATOM 1541 C C . LEU A 1 200 ? 4.027 -1.563 -20.978 1.00 88.44 200 LEU A C 1
ATOM 1543 O O . LEU A 1 200 ? 5.212 -1.846 -20.986 1.00 88.44 200 LEU A O 1
ATOM 1547 N N . ARG A 1 201 ? 3.430 -0.930 -21.996 1.00 87.88 201 ARG A N 1
ATOM 1548 C CA . ARG A 1 201 ? 4.148 -0.557 -23.234 1.00 87.88 201 ARG A CA 1
ATOM 1549 C C . ARG A 1 201 ? 4.884 0.778 -23.162 1.00 87.88 201 ARG A C 1
ATOM 1551 O O . ARG A 1 201 ? 5.830 0.993 -23.910 1.00 87.88 201 ARG A O 1
ATOM 1558 N N . ILE A 1 202 ? 4.417 1.703 -22.325 1.00 90.56 202 ILE A N 1
ATOM 1559 C CA . ILE A 1 202 ? 5.006 3.036 -22.167 1.00 90.56 202 ILE A CA 1
ATOM 1560 C C . ILE A 1 202 ? 5.038 3.374 -20.680 1.00 90.56 202 ILE A C 1
ATOM 1562 O O . ILE A 1 202 ? 4.013 3.262 -20.003 1.00 90.56 202 ILE A O 1
ATOM 1566 N N . ALA A 1 203 ? 6.184 3.857 -20.202 1.00 92.19 203 ALA A N 1
ATOM 1567 C CA . ALA A 1 203 ? 6.352 4.357 -18.842 1.00 92.19 203 ALA A CA 1
ATOM 1568 C C . ALA A 1 203 ? 6.838 5.810 -18.840 1.00 92.19 203 ALA A C 1
ATOM 1570 O O . ALA A 1 203 ? 7.663 6.217 -19.665 1.00 92.19 203 ALA A O 1
ATOM 1571 N N . SER A 1 204 ? 6.334 6.601 -17.889 1.00 92.19 204 SER A N 1
ATOM 1572 C CA . SER A 1 204 ? 6.711 8.012 -17.754 1.00 92.19 204 SER A CA 1
ATOM 1573 C C . SER A 1 204 ? 7.975 8.242 -16.924 1.00 92.19 204 SER A C 1
ATOM 1575 O O . SER A 1 204 ? 8.454 9.372 -16.845 1.00 92.19 204 SER A O 1
ATOM 1577 N N . SER A 1 205 ? 8.489 7.189 -16.290 1.00 92.56 205 SER A N 1
ATOM 1578 C CA . SER A 1 205 ? 9.799 7.120 -15.646 1.00 92.56 205 SER A CA 1
ATOM 1579 C C . SER A 1 205 ? 10.150 5.669 -15.304 1.00 92.56 205 SER A C 1
ATOM 1581 O O . SER A 1 205 ? 9.292 4.783 -15.346 1.00 92.56 205 SER A O 1
ATOM 1583 N N . LEU A 1 206 ? 11.393 5.432 -14.877 1.00 89.94 206 LEU A N 1
ATOM 1584 C CA . LEU A 1 206 ? 11.806 4.163 -14.266 1.00 89.94 206 LEU A CA 1
ATOM 1585 C C . LEU A 1 206 ? 10.927 3.782 -13.070 1.00 89.94 206 LEU A C 1
ATOM 1587 O O . LEU A 1 206 ? 10.429 2.667 -12.993 1.00 89.94 206 LEU A O 1
ATOM 1591 N N . VAL A 1 207 ? 10.710 4.717 -12.147 1.00 91.75 207 VAL A N 1
ATOM 1592 C CA . VAL A 1 207 ? 9.932 4.472 -10.924 1.00 91.75 207 VAL A CA 1
ATOM 1593 C C . VAL A 1 207 ? 8.468 4.171 -11.254 1.00 91.75 207 VAL A C 1
ATOM 1595 O O . VAL A 1 207 ? 7.892 3.251 -10.677 1.00 91.75 207 VAL A O 1
ATOM 1598 N N . ASP A 1 208 ? 7.892 4.877 -12.227 1.00 92.44 208 ASP A N 1
ATOM 1599 C CA . ASP A 1 208 ? 6.549 4.596 -12.739 1.00 92.44 208 ASP A CA 1
ATOM 1600 C C . ASP A 1 208 ? 6.442 3.171 -13.304 1.00 92.44 208 ASP A C 1
ATOM 1602 O O . ASP A 1 208 ? 5.531 2.432 -12.933 1.00 92.44 208 ASP A O 1
ATOM 1606 N N . CYS A 1 209 ? 7.409 2.752 -14.129 1.00 91.44 209 CYS A N 1
ATOM 1607 C CA . CYS A 1 209 ? 7.459 1.393 -14.674 1.00 91.44 209 CYS A CA 1
ATOM 1608 C C . CYS A 1 209 ? 7.498 0.337 -13.562 1.00 91.44 209 CYS A C 1
ATOM 1610 O O . CYS A 1 209 ? 6.737 -0.630 -13.588 1.00 91.44 209 CYS A O 1
ATOM 1612 N N . ILE A 1 210 ? 8.364 0.539 -12.565 1.00 91.31 210 ILE A N 1
ATOM 1613 C CA . ILE A 1 210 ? 8.561 -0.401 -11.460 1.00 91.31 210 ILE A CA 1
ATOM 1614 C C . ILE A 1 210 ? 7.270 -0.558 -10.652 1.00 91.31 210 ILE A C 1
ATOM 1616 O O . ILE A 1 210 ? 6.819 -1.681 -10.449 1.00 91.31 210 ILE A O 1
ATOM 1620 N N . PHE A 1 211 ? 6.655 0.541 -10.207 1.00 92.00 211 PHE A N 1
ATOM 1621 C CA . PHE A 1 211 ? 5.471 0.459 -9.347 1.00 92.00 211 PHE A CA 1
ATOM 1622 C C . PHE A 1 211 ? 4.212 0.021 -10.079 1.00 92.00 211 PHE A C 1
ATOM 1624 O O . PHE A 1 211 ? 3.386 -0.653 -9.469 1.00 92.00 211 PHE A O 1
ATOM 1631 N N . ARG A 1 212 ? 4.065 0.344 -11.368 1.00 91.31 212 ARG A N 1
ATOM 1632 C CA . ARG A 1 212 ? 2.986 -0.245 -12.164 1.00 91.31 212 ARG A CA 1
ATOM 1633 C C . ARG A 1 212 ? 3.165 -1.744 -12.312 1.00 91.31 212 ARG A C 1
ATOM 1635 O O . ARG A 1 212 ? 2.179 -2.457 -12.194 1.00 91.31 212 ARG A O 1
ATOM 1642 N N . ARG A 1 213 ? 4.396 -2.224 -12.520 1.00 90.38 213 ARG A N 1
ATOM 1643 C CA . ARG A 1 213 ? 4.641 -3.662 -12.649 1.00 90.38 213 ARG A CA 1
ATOM 1644 C C . ARG A 1 213 ? 4.322 -4.404 -11.355 1.00 90.38 213 ARG A C 1
ATOM 1646 O O . ARG A 1 213 ? 3.544 -5.346 -11.374 1.00 90.38 213 ARG A O 1
ATOM 1653 N N . VAL A 1 214 ? 4.836 -3.907 -10.228 1.00 88.50 214 VAL A N 1
ATOM 1654 C CA . VAL A 1 214 ? 4.560 -4.473 -8.895 1.00 88.50 214 VAL A CA 1
ATOM 1655 C C . VAL A 1 214 ? 3.071 -4.416 -8.528 1.00 88.50 214 VAL A C 1
ATOM 1657 O O . VAL A 1 214 ? 2.627 -5.195 -7.699 1.00 88.50 214 VAL A O 1
ATOM 1660 N N . ALA A 1 215 ? 2.296 -3.497 -9.109 1.00 88.56 215 ALA A N 1
ATOM 1661 C CA . ALA A 1 215 ? 0.854 -3.419 -8.882 1.00 88.56 215 ALA A CA 1
ATOM 1662 C C . ALA A 1 215 ? 0.032 -4.407 -9.727 1.00 88.56 215 ALA A C 1
ATOM 1664 O O . ALA A 1 215 ? -1.131 -4.640 -9.402 1.00 88.56 215 ALA A O 1
ATOM 1665 N N . ILE A 1 216 ? 0.595 -4.912 -10.829 1.00 85.88 216 ILE A N 1
ATOM 1666 C CA . ILE A 1 216 ? -0.051 -5.891 -11.715 1.00 85.88 216 ILE A CA 1
ATOM 1667 C C . ILE A 1 216 ? 0.187 -7.323 -11.212 1.00 85.88 216 ILE A C 1
ATOM 1669 O O . ILE A 1 216 ? -0.689 -8.171 -11.384 1.00 85.88 216 ILE A O 1
ATOM 1673 N N . ASP A 1 217 ? 1.356 -7.576 -10.616 1.00 73.38 217 ASP A N 1
ATOM 1674 C CA . ASP A 1 217 ? 1.763 -8.875 -10.054 1.00 73.38 217 ASP A CA 1
ATOM 1675 C C . ASP A 1 217 ? 1.111 -9.200 -8.693 1.00 73.38 217 ASP A C 1
ATOM 1677 O O . ASP A 1 217 ? 1.008 -10.418 -8.388 1.00 73.38 217 ASP A O 1
#

Mean predicted aligned error: 18.39 Å

Radius of gyration: 34.11 Å; Cα contacts (8 Å, |Δi|>4): 252; chains: 1; bounding box: 80×42×84 Å

Secondary structure (DSSP, 8-state):
-HHHHGGG-SS----EEEE-TT--HHHHHHHHHHHHHTT-S--EEEETT-SS--S---------S--SSSHHHHHHHHHHHHHHHHHHHHHHHHHHHHHHS---------PPPSS--EEEEEEEETTEEEEEEEEE-TTS-EEEEEEEESSTTSHHHHHHHHHHHHHHHHHHTT--HHHHHHHHTT---SS-EEBS-SS--EESSHHHHHHHHHHH-

Solvent-accessible surface area (backbone atoms only — not comparable to full-atom values): 12814 Å² total; per-residue (Å²): 114,70,50,80,51,40,88,82,44,99,63,66,62,96,54,75,48,79,39,61,64,87,66,49,72,66,60,53,51,49,52,53,51,51,40,50,76,53,62,44,82,52,84,42,80,42,49,44,84,78,53,101,73,67,100,74,78,84,84,73,85,85,83,84,83,89,84,83,80,56,63,71,56,50,55,53,52,50,53,52,51,49,54,49,50,52,54,48,50,55,52,49,55,54,49,49,57,62,65,65,50,80,80,78,81,67,71,67,70,55,77,75,65,98,76,67,57,67,53,72,47,78,51,36,28,49,93,45,38,35,40,40,36,40,34,30,42,98,86,66,50,71,38,34,43,44,44,48,42,55,66,85,87,37,72,66,24,55,51,32,47,54,46,20,52,54,52,20,52,40,31,20,42,66,51,57,65,67,61,51,33,68,67,35,44,80,37,74,48,86,52,41,34,55,33,77,45,91,93,46,52,67,30,49,10,57,62,15,43,52,35,51,50,67,70,74,108